Protein AF-A0A3D5VCJ9-F1 (afdb_monomer_lite)

Foldseek 3Di:
DQVVLVCCVVPPVAAEDEAEFFAAPVDPLRNPDHFAFAWDDDPPDTGQGFGDPQSNFQNDADQCPVVDSHGNPVVRHRPDGSHHYDYQHDSDDLLVVLLVVLVCLCPPPAPVQAQQEEEEEWADADPPDIRVVVSCCQACWDCPPPDTDRHDDPSHDYDYHTVVVHDDALLVVLCCQPPVAHAEYAYEDEAWQQDDRRDGLVCLACVSFVQQSPPHHAYEAEYLYFQQPLSNQDTPDPPHGDPDGGNQSSQSRYNGHHSYYHYGSGHSDDDPPDD

Radius of gyration: 19.0 Å; chains: 1; bounding box: 51×47×49 Å

Sequence (275 aa):
IRNCIIDYYENHDVTYVILGGDSAPNSSADDIIPHRGFYANVSSYTDYDIPSDMYYGYLDGTWNDDGDNRWGEPDEADLLAEVHVGRICVSDLEQLENNLNKEFMYQDTPVVEDISKALMVGEKLWTNTYGGQYKNEVYQGSSANGYTTEGVSDNFSVSTLYEMDSIWTKYQLFDQFNLTGINILNHLGHSSTDYVMKIYNPDVNTTNFTNDGVERGYVIGYSQGCYAGSFDNRDINAGSYIDDESIAEYLTNIPTAEVAFIANSRYGWGMQGST

Secondary structure (DSSP, 8-state):
-HHHHHHHHHHH---EEEEES---TT-TTT-SSPPEEEEEEETTEEEEEEEESHHHH--SS-S-SS-SS-TT-TTT---S-SSEEEEE--SSHHHHHHHHHHHHHHHHS--TTTTTEEEEEE-EEETTEEHHHHHHHHHH-B-TTSS-B--S-TTSEEEEEETTT----HHHHHHIIIII--SEEEEES--BTTEETTEEGGG-STTT----SSSS--EEEEEESSSTT-TT-B-SSTT-B-SS--HHHHHHHSSSSEEEEEE-SS-----TT--

Structure (mmCIF, N/CA/C/O backbone):
data_AF-A0A3D5VCJ9-F1
#
_entry.id   AF-A0A3D5VCJ9-F1
#
loop_
_atom_site.group_PDB
_atom_site.id
_atom_site.type_symbol
_atom_site.label_atom_id
_atom_site.label_alt_id
_atom_site.label_comp_id
_atom_site.label_asym_id
_atom_site.label_entity_id
_atom_site.label_seq_id
_atom_site.pdbx_PDB_ins_code
_atom_site.Cartn_x
_atom_site.Cartn_y
_atom_site.Cartn_z
_atom_site.occupancy
_atom_site.B_iso_or_equiv
_atom_site.auth_seq_id
_atom_site.auth_comp_id
_atom_site.auth_asym_id
_atom_site.auth_atom_id
_atom_site.pdbx_PDB_model_num
ATOM 1 N N . ILE A 1 1 ? -17.529 13.483 9.408 1.00 95.62 1 ILE A N 1
ATOM 2 C CA . ILE A 1 1 ? -17.161 12.631 8.253 1.00 95.62 1 ILE A CA 1
ATOM 3 C C . ILE A 1 1 ? -18.007 11.361 8.247 1.00 95.62 1 ILE A C 1
ATOM 5 O O . ILE A 1 1 ? -18.940 11.339 7.461 1.00 95.62 1 ILE A O 1
ATOM 9 N N . ARG A 1 2 ? -17.820 10.404 9.176 1.00 96.25 2 ARG A N 1
ATOM 10 C CA . ARG A 1 2 ? -18.613 9.151 9.241 1.00 96.25 2 ARG A CA 1
ATOM 11 C C . ARG A 1 2 ? -20.130 9.344 9.093 1.00 96.25 2 ARG A C 1
ATOM 13 O O . ARG A 1 2 ? -20.713 8.752 8.207 1.00 96.25 2 ARG A O 1
ATOM 20 N N . ASN A 1 3 ? -20.756 10.248 9.853 1.00 97.06 3 ASN A N 1
ATOM 21 C CA . ASN A 1 3 ? -22.209 10.489 9.734 1.00 97.06 3 ASN A CA 1
ATOM 22 C C . ASN A 1 3 ? -22.655 11.012 8.356 1.00 97.06 3 ASN A C 1
ATOM 24 O O . ASN A 1 3 ? -23.783 10.769 7.956 1.00 97.06 3 ASN A O 1
ATOM 28 N N . CYS A 1 4 ? -21.787 11.737 7.643 1.00 97.75 4 CYS A N 1
ATOM 29 C CA . CYS A 1 4 ? -22.060 12.143 6.264 1.00 97.75 4 CYS A CA 1
ATOM 30 C C . CYS A 1 4 ? -22.007 10.922 5.337 1.00 97.75 4 CYS A C 1
ATOM 32 O O . CYS A 1 4 ? -22.876 10.750 4.498 1.00 97.75 4 CYS A O 1
ATOM 34 N N . ILE A 1 5 ? -21.022 10.042 5.533 1.00 98.25 5 ILE A N 1
ATOM 35 C CA . ILE A 1 5 ? -20.911 8.793 4.772 1.00 98.25 5 ILE A CA 1
ATOM 36 C C . ILE A 1 5 ? -22.120 7.888 5.036 1.00 98.25 5 ILE A C 1
ATOM 38 O O . ILE A 1 5 ? -22.677 7.370 4.080 1.00 98.25 5 ILE A O 1
ATOM 42 N N . ILE A 1 6 ? -22.576 7.768 6.289 1.00 97.81 6 ILE A N 1
ATOM 43 C CA . ILE A 1 6 ? -23.805 7.038 6.646 1.00 97.81 6 ILE A CA 1
ATOM 44 C C . ILE A 1 6 ? -25.006 7.600 5.883 1.00 97.81 6 ILE A C 1
ATOM 46 O O . ILE A 1 6 ? -25.705 6.845 5.221 1.00 97.81 6 ILE A O 1
ATOM 50 N N . ASP A 1 7 ? -25.206 8.921 5.907 1.00 98.31 7 ASP A N 1
ATOM 51 C CA . ASP A 1 7 ? -26.299 9.564 5.167 1.00 98.31 7 ASP A CA 1
ATOM 52 C C . ASP A 1 7 ? -26.238 9.249 3.662 1.00 98.31 7 ASP A C 1
ATOM 54 O O . ASP A 1 7 ? -27.247 8.908 3.052 1.00 98.31 7 ASP A O 1
ATOM 58 N N . TYR A 1 8 ? -25.047 9.282 3.061 1.00 98.19 8 TYR A N 1
ATOM 59 C CA . TYR A 1 8 ? -24.859 8.960 1.645 1.00 98.19 8 TYR A CA 1
ATOM 60 C C . TYR A 1 8 ? -24.989 7.469 1.322 1.00 98.19 8 TYR A C 1
ATOM 62 O O . TYR A 1 8 ? -25.459 7.119 0.241 1.00 98.19 8 TYR A O 1
ATOM 70 N N . TYR A 1 9 ? -24.602 6.587 2.233 1.00 97.81 9 TYR A N 1
ATOM 71 C CA . TYR A 1 9 ? -24.828 5.157 2.090 1.00 97.81 9 TYR A CA 1
ATOM 72 C C . TYR A 1 9 ? -26.331 4.841 2.146 1.00 97.81 9 TYR A C 1
ATOM 74 O O . TYR A 1 9 ? -26.856 4.188 1.249 1.00 97.81 9 TYR A O 1
ATOM 82 N N . GLU A 1 10 ? -27.048 5.381 3.136 1.00 97.62 10 GLU A N 1
ATOM 83 C CA . GLU A 1 10 ? -28.477 5.116 3.348 1.00 97.62 10 GLU A CA 1
ATOM 84 C C . GLU A 1 10 ? -29.383 5.775 2.297 1.00 97.62 10 GLU A C 1
ATOM 86 O O . GLU A 1 10 ? -30.428 5.220 1.950 1.00 97.62 10 GLU A O 1
ATOM 91 N N . ASN A 1 11 ? -29.008 6.961 1.802 1.00 98.25 11 ASN A N 1
ATOM 92 C CA . ASN A 1 11 ? -29.886 7.790 0.969 1.00 98.25 11 ASN A CA 1
ATOM 93 C C . ASN A 1 11 ? -29.390 7.996 -0.471 1.00 98.25 11 ASN A C 1
ATOM 95 O O . ASN A 1 11 ? -30.150 8.509 -1.302 1.00 98.25 11 ASN A O 1
ATOM 99 N N . HIS A 1 12 ? -28.141 7.632 -0.782 1.00 97.38 12 HIS A N 1
ATOM 100 C CA . HIS A 1 12 ? -27.500 7.930 -2.069 1.00 97.38 12 HIS A CA 1
ATOM 101 C C . HIS A 1 12 ? -26.721 6.755 -2.691 1.00 97.38 12 HIS A C 1
ATOM 103 O O . HIS A 1 12 ? -26.019 6.977 -3.677 1.00 97.38 12 HIS A O 1
ATOM 109 N N . ASP A 1 13 ? -26.867 5.531 -2.166 1.00 96.25 13 ASP A N 1
ATOM 110 C CA . ASP A 1 13 ? -26.267 4.295 -2.702 1.00 96.25 13 ASP A CA 1
ATOM 111 C C . ASP A 1 13 ? -24.738 4.386 -2.915 1.00 96.25 13 ASP A C 1
ATOM 113 O O . ASP A 1 13 ? -24.181 3.796 -3.847 1.00 96.25 13 ASP A O 1
ATOM 117 N N . VAL A 1 14 ? -24.033 5.161 -2.082 1.00 97.12 14 VAL A N 1
ATOM 118 C CA . VAL A 1 14 ? -22.568 5.271 -2.164 1.00 97.12 14 VAL A CA 1
ATOM 119 C C . VAL A 1 14 ? -21.918 3.941 -1.790 1.00 97.12 14 VAL A C 1
ATOM 121 O O . VAL A 1 14 ? -22.237 3.371 -0.756 1.00 97.12 14 VAL A O 1
ATOM 124 N N . THR A 1 15 ? -20.959 3.484 -2.602 1.00 97.19 15 THR A N 1
ATOM 125 C CA . THR A 1 15 ? -20.177 2.255 -2.353 1.00 97.19 15 THR A CA 1
ATOM 126 C C . THR A 1 15 ? -18.670 2.493 -2.229 1.00 97.19 15 THR A C 1
ATOM 128 O O . THR A 1 15 ? -17.950 1.615 -1.761 1.00 97.19 15 THR A O 1
ATOM 131 N N . TYR A 1 16 ? -18.178 3.664 -2.647 1.00 97.81 16 TYR A N 1
ATOM 132 C CA . TYR A 1 16 ? -16.762 4.037 -2.603 1.00 97.81 16 TYR A CA 1
ATOM 133 C C . TYR A 1 16 ? -16.605 5.452 -2.051 1.00 97.81 16 TYR A C 1
ATOM 135 O O . TYR A 1 16 ? -17.329 6.364 -2.457 1.00 97.81 16 TYR A O 1
ATOM 143 N N . VAL A 1 17 ? -15.635 5.643 -1.162 1.00 98.19 17 VAL A N 1
ATOM 144 C CA . VAL A 1 17 ? -15.269 6.941 -0.590 1.00 98.19 17 VAL A CA 1
ATOM 145 C C . VAL A 1 17 ? -13.760 7.120 -0.709 1.00 98.19 17 VAL A C 1
ATOM 147 O O . VAL A 1 17 ? -12.991 6.265 -0.276 1.00 98.19 17 VAL A O 1
ATOM 150 N N . ILE A 1 18 ? -13.338 8.255 -1.263 1.00 97.25 18 ILE A N 1
ATOM 151 C CA . ILE A 1 18 ? -11.937 8.681 -1.256 1.00 97.25 18 ILE A CA 1
ATOM 152 C C . ILE A 1 18 ? -11.803 9.844 -0.276 1.00 97.25 18 ILE A C 1
ATOM 154 O O . ILE A 1 18 ? -12.469 10.872 -0.421 1.00 97.25 18 ILE A O 1
ATOM 158 N N . LEU A 1 19 ? -10.947 9.675 0.725 1.00 97.38 19 LEU A N 1
ATOM 159 C CA . LEU A 1 19 ? -10.547 10.725 1.654 1.00 97.38 19 LEU A CA 1
ATOM 160 C C . LEU A 1 19 ? -9.363 11.482 1.046 1.00 97.38 19 LEU A C 1
ATOM 162 O O . LEU A 1 19 ? -8.324 10.886 0.785 1.00 97.38 19 LEU A O 1
ATOM 166 N N . GLY A 1 20 ? -9.525 12.776 0.777 1.00 95.56 20 GLY A N 1
ATOM 167 C CA . GLY A 1 20 ? -8.454 13.621 0.243 1.00 95.56 20 GLY A CA 1
ATOM 168 C C . GLY A 1 20 ? -7.839 14.483 1.339 1.00 95.56 20 GLY A C 1
ATOM 169 O O . GLY A 1 20 ? -8.504 15.404 1.818 1.00 95.56 20 GLY A O 1
ATOM 170 N N . GLY A 1 21 ? -6.598 14.183 1.713 1.00 94.31 21 GLY A N 1
ATOM 171 C CA . GLY A 1 21 ? -5.840 14.884 2.746 1.00 94.31 21 GLY A CA 1
ATOM 172 C C . GLY A 1 21 ? -5.107 13.925 3.680 1.00 94.31 21 GLY A C 1
ATOM 173 O O . GLY A 1 21 ? -5.541 12.789 3.891 1.00 94.31 21 GLY A O 1
ATOM 174 N N . ASP A 1 22 ? -3.997 14.392 4.236 1.00 94.00 22 ASP A N 1
ATOM 175 C CA . ASP A 1 22 ? -3.211 13.670 5.237 1.00 94.00 22 ASP A CA 1
ATOM 176 C C . ASP A 1 22 ? -3.906 13.689 6.635 1.00 94.00 22 ASP A C 1
ATOM 178 O O . ASP A 1 22 ? -4.987 14.277 6.814 1.00 94.00 22 ASP A O 1
ATOM 182 N N . SER A 1 23 ? -3.372 12.932 7.598 1.00 92.38 23 SER A N 1
ATOM 183 C CA . SER A 1 23 ? -3.856 12.773 8.975 1.00 92.38 23 SER A CA 1
ATOM 184 C C . SER A 1 23 ? -2.770 12.985 10.041 1.00 92.38 23 SER A C 1
ATOM 186 O O . SER A 1 23 ? -2.978 12.642 11.208 1.00 92.38 23 SER A O 1
ATOM 188 N N . ALA A 1 24 ? -1.604 13.506 9.651 1.00 88.31 24 ALA A N 1
ATOM 189 C CA . ALA A 1 24 ? -0.435 13.657 10.508 1.00 88.31 24 ALA A CA 1
ATOM 190 C C . ALA A 1 24 ? -0.661 14.676 11.650 1.00 88.31 24 ALA A C 1
ATOM 192 O O . ALA A 1 24 ? -0.635 15.890 11.435 1.00 88.31 24 ALA A O 1
ATOM 193 N N . PRO A 1 25 ? -0.820 14.234 12.914 1.00 84.25 25 PRO A N 1
ATOM 194 C CA . PRO A 1 25 ? -1.217 15.113 14.016 1.00 84.25 25 PRO A CA 1
ATOM 195 C C . PRO A 1 25 ? -0.077 16.021 14.505 1.00 84.25 25 PRO A C 1
ATOM 197 O O . PRO A 1 25 ? -0.299 16.953 15.283 1.00 84.25 25 PRO A O 1
ATOM 200 N N . ASN A 1 26 ? 1.164 15.750 14.091 1.00 81.38 26 ASN A N 1
ATOM 201 C CA . ASN A 1 26 ? 2.336 16.572 14.391 1.00 81.38 26 ASN A CA 1
ATOM 202 C C . ASN A 1 26 ? 2.404 17.852 13.538 1.00 81.38 26 ASN A C 1
ATOM 204 O O . ASN A 1 26 ? 3.188 18.746 13.872 1.00 81.38 26 ASN A O 1
ATOM 208 N N . SER A 1 27 ? 1.555 17.988 12.514 1.00 80.56 27 SER A N 1
ATOM 209 C CA . SER A 1 27 ? 1.436 19.185 11.684 1.00 80.56 27 SER A CA 1
ATOM 210 C C . SER A 1 27 ? -0.030 19.559 11.478 1.00 80.56 27 SER A C 1
ATOM 212 O O . SER A 1 27 ? -0.784 18.882 10.795 1.00 80.56 27 SER A O 1
ATOM 214 N N . SER A 1 28 ? -0.457 20.705 12.016 1.00 76.00 28 SER A N 1
ATOM 215 C CA . SER A 1 28 ? -1.835 21.182 11.815 1.00 76.00 28 SER A CA 1
ATOM 216 C C . SER A 1 28 ? -2.157 21.552 10.363 1.00 76.00 28 SER A C 1
ATOM 218 O O . SER A 1 28 ? -3.313 21.828 10.056 1.00 76.00 28 SER A O 1
ATOM 220 N N . ALA A 1 29 ? -1.133 21.699 9.516 1.00 80.12 29 ALA A N 1
ATOM 221 C CA . ALA A 1 29 ? -1.318 21.912 8.085 1.00 80.12 29 ALA A CA 1
ATOM 222 C C . ALA A 1 29 ? -1.650 20.598 7.363 1.00 80.12 29 ALA A C 1
ATOM 224 O O . ALA A 1 29 ? -2.401 20.638 6.391 1.00 80.12 29 ALA A O 1
ATOM 225 N N . ASP A 1 30 ? -1.159 19.477 7.897 1.00 82.44 30 ASP A N 1
ATOM 226 C CA . ASP A 1 30 ? -1.226 18.159 7.267 1.00 82.44 30 ASP A CA 1
ATOM 227 C C . ASP A 1 30 ? -2.323 17.279 7.911 1.00 82.44 30 ASP A C 1
ATOM 229 O O . ASP A 1 30 ? -2.857 16.383 7.271 1.00 82.44 30 ASP A O 1
ATOM 233 N N . ASP A 1 31 ? -2.796 17.590 9.128 1.00 86.31 31 ASP A N 1
ATOM 234 C CA . ASP A 1 31 ? -3.998 16.983 9.736 1.00 86.31 31 ASP A CA 1
ATOM 235 C C . ASP A 1 31 ? -5.306 17.524 9.110 1.00 86.31 31 ASP A C 1
ATOM 237 O O . ASP A 1 31 ? -6.054 18.306 9.711 1.00 86.31 31 ASP A O 1
ATOM 241 N N . ILE A 1 32 ? -5.566 17.149 7.854 1.00 91.88 32 ILE A N 1
ATOM 242 C CA . ILE A 1 32 ? -6.720 17.613 7.067 1.00 91.88 32 ILE A CA 1
ATOM 243 C C . ILE A 1 32 ? -7.936 16.718 7.314 1.00 91.88 32 ILE A C 1
ATOM 245 O O . ILE A 1 32 ? -9.031 17.206 7.621 1.00 91.88 32 ILE A O 1
ATOM 249 N N . ILE A 1 33 ? -7.762 15.404 7.148 1.00 94.25 33 ILE A N 1
ATOM 250 C CA . ILE A 1 33 ? -8.804 14.406 7.385 1.00 94.25 33 ILE A CA 1
ATOM 251 C C . ILE A 1 33 ? -8.311 13.492 8.510 1.00 94.25 33 ILE A C 1
ATOM 253 O O . 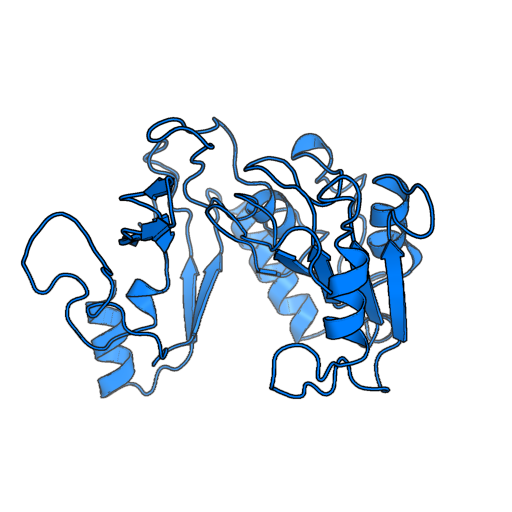ILE A 1 33 ? -7.483 12.616 8.257 1.00 94.25 33 ILE A O 1
ATOM 257 N N . PRO A 1 34 ? -8.835 13.628 9.738 1.00 93.75 34 PRO A N 1
ATOM 258 C CA . PRO A 1 34 ? -8.341 12.845 10.860 1.00 93.75 34 PRO A CA 1
ATOM 259 C C . PRO A 1 34 ? -8.597 11.355 10.633 1.00 93.75 34 PRO A C 1
ATOM 261 O O . PRO A 1 34 ? -9.537 10.971 9.935 1.00 93.75 34 PRO A O 1
ATOM 264 N N . HIS A 1 35 ? -7.786 10.512 11.254 1.00 94.69 35 HIS A N 1
ATOM 265 C CA . HIS A 1 35 ? -8.056 9.084 11.369 1.00 94.69 35 HIS A CA 1
ATOM 266 C C . HIS A 1 35 ? -8.853 8.780 12.644 1.00 94.69 35 HIS A C 1
ATOM 268 O O . HIS A 1 35 ? -9.022 9.627 13.528 1.00 94.69 35 HIS A O 1
ATOM 274 N N . ARG A 1 36 ? -9.325 7.537 12.778 1.00 95.06 36 ARG A N 1
ATOM 275 C CA . ARG A 1 36 ? -9.748 7.000 14.074 1.00 95.06 36 ARG A CA 1
ATOM 276 C C . ARG A 1 36 ? -8.643 6.126 14.654 1.00 95.06 36 ARG A C 1
ATOM 278 O O . ARG A 1 36 ? -8.248 5.157 14.017 1.00 95.06 36 ARG A O 1
ATOM 285 N N . GLY A 1 37 ? -8.189 6.446 15.861 1.00 95.12 37 GLY A N 1
ATOM 286 C CA . GLY A 1 37 ? -7.307 5.579 16.635 1.00 95.12 37 GLY A CA 1
ATOM 287 C C . GLY A 1 37 ? -8.063 4.372 17.178 1.00 95.12 37 GLY A C 1
ATOM 288 O O . GLY A 1 37 ? -9.050 4.551 17.889 1.00 95.12 37 GLY A O 1
ATOM 289 N N . PHE A 1 38 ? -7.620 3.164 16.838 1.00 95.31 38 PHE A N 1
ATOM 290 C CA . PHE A 1 38 ? -8.163 1.912 17.361 1.00 95.31 38 PHE A CA 1
ATOM 291 C C . PHE A 1 38 ? -7.274 1.284 18.427 1.00 95.31 38 PHE A C 1
ATOM 293 O O . PHE A 1 38 ? -6.044 1.345 18.372 1.00 95.31 38 PHE A O 1
ATOM 300 N N . TYR A 1 39 ? -7.924 0.630 19.382 1.00 95.62 39 TYR A N 1
ATOM 301 C CA . TYR A 1 39 ? -7.284 -0.190 20.388 1.00 95.62 39 TYR A CA 1
ATOM 302 C C . TYR A 1 39 ? -6.947 -1.572 19.824 1.00 95.62 39 TYR A C 1
ATOM 304 O O . TYR A 1 39 ? -7.762 -2.219 19.172 1.00 95.62 39 TYR A O 1
ATOM 312 N N . ALA A 1 40 ? -5.751 -2.067 20.130 1.00 93.75 40 ALA A N 1
ATOM 313 C CA . ALA A 1 40 ? -5.400 -3.458 19.894 1.00 93.75 40 ALA A CA 1
ATOM 314 C C . ALA A 1 40 ? -4.499 -3.988 21.006 1.00 93.75 40 ALA A C 1
ATOM 316 O O . ALA A 1 40 ? -3.542 -3.339 21.434 1.00 93.75 40 ALA A O 1
ATOM 317 N N . ASN A 1 41 ? -4.756 -5.223 21.425 1.00 93.44 41 ASN A N 1
ATOM 318 C CA . ASN A 1 41 ? -3.898 -5.964 22.338 1.00 93.44 41 ASN A CA 1
ATOM 319 C C . ASN A 1 41 ? -3.548 -7.321 21.724 1.00 93.44 41 ASN A C 1
ATOM 321 O O . ASN A 1 41 ? -4.421 -8.150 21.481 1.00 93.44 41 ASN A O 1
ATOM 325 N N . VAL A 1 42 ? -2.258 -7.542 21.465 1.00 90.19 42 VAL A N 1
ATOM 326 C CA . VAL A 1 42 ? -1.737 -8.800 20.918 1.00 90.19 42 VAL A CA 1
ATOM 327 C C . VAL A 1 42 ? -0.544 -9.240 21.757 1.00 90.19 42 VAL A C 1
ATOM 329 O O . VAL A 1 42 ? 0.543 -8.664 21.689 1.00 90.19 42 VAL A O 1
ATOM 332 N N . SER A 1 43 ? -0.729 -10.298 22.549 1.00 89.81 43 SER A N 1
ATOM 333 C CA . SER A 1 43 ? 0.289 -10.812 23.474 1.00 89.81 43 SER A CA 1
ATOM 334 C C . SER A 1 43 ? 0.817 -9.714 24.416 1.00 89.81 43 SER A C 1
ATOM 336 O O . SER A 1 43 ? 0.093 -9.253 25.291 1.00 89.81 43 SER A O 1
ATOM 338 N N . SER A 1 44 ? 2.075 -9.289 24.266 1.00 90.44 44 SER A N 1
ATOM 339 C CA . SER A 1 44 ? 2.697 -8.244 25.089 1.00 90.44 44 SER A CA 1
ATOM 340 C C . SER A 1 44 ? 2.626 -6.855 24.455 1.00 90.44 44 SER A C 1
ATOM 342 O O . SER A 1 44 ? 3.096 -5.894 25.059 1.00 90.44 44 SER A O 1
ATOM 344 N N . TYR A 1 45 ? 2.099 -6.748 23.236 1.00 90.94 45 TYR A N 1
ATOM 345 C CA . TYR A 1 45 ? 1.924 -5.487 22.534 1.00 90.94 45 TYR A CA 1
ATOM 346 C C . TYR A 1 45 ? 0.529 -4.932 22.811 1.00 90.94 45 TYR A C 1
ATOM 348 O O . TYR A 1 45 ? -0.465 -5.653 22.737 1.00 90.94 45 TYR A O 1
ATOM 356 N N . THR A 1 46 ? 0.459 -3.653 23.164 1.00 94.12 46 THR A N 1
ATOM 357 C CA . THR A 1 46 ? -0.798 -2.916 23.303 1.00 94.12 46 THR A CA 1
ATOM 358 C C . THR A 1 46 ? -0.643 -1.577 22.617 1.00 94.12 46 THR A C 1
ATOM 360 O O . THR A 1 46 ? 0.337 -0.874 22.861 1.00 94.12 46 THR A O 1
ATOM 363 N N . ASP A 1 47 ? -1.631 -1.230 21.812 1.00 94.19 47 ASP A N 1
ATOM 364 C CA . ASP A 1 47 ? -1.767 0.064 21.172 1.00 94.19 47 ASP A CA 1
ATOM 365 C C . ASP A 1 47 ? -3.161 0.607 21.468 1.00 94.19 47 ASP A C 1
ATOM 367 O O . ASP A 1 47 ? -4.119 -0.159 21.546 1.00 94.19 47 ASP A O 1
ATOM 371 N N . TYR A 1 48 ? -3.263 1.913 21.671 1.00 94.12 48 TYR A N 1
ATOM 372 C CA . TYR A 1 48 ? -4.535 2.590 21.940 1.00 94.12 48 TYR A CA 1
ATOM 373 C C . TYR A 1 48 ? -4.962 3.478 20.771 1.00 94.12 48 TYR A C 1
ATOM 375 O O . TYR A 1 48 ? -5.998 4.128 20.848 1.00 94.12 48 TYR A O 1
ATOM 383 N N . ASP A 1 49 ? -4.135 3.551 19.730 1.00 93.69 49 ASP A N 1
ATOM 384 C CA . ASP A 1 49 ? -4.238 4.569 18.701 1.00 93.69 49 ASP A CA 1
ATOM 385 C C . ASP A 1 49 ? -3.637 4.049 17.384 1.00 93.69 49 ASP A C 1
ATOM 387 O O . ASP A 1 49 ? -2.671 4.582 16.839 1.00 93.69 49 ASP A O 1
ATOM 391 N N . ILE A 1 50 ? -4.141 2.914 16.899 1.00 95.31 50 ILE A N 1
ATOM 392 C CA . ILE A 1 50 ? -3.846 2.441 15.543 1.00 95.31 50 ILE A CA 1
ATOM 393 C C . ILE A 1 50 ? -4.674 3.290 14.571 1.00 95.31 50 ILE A C 1
ATOM 395 O O . ILE A 1 50 ? -5.898 3.170 14.597 1.00 95.31 50 ILE A O 1
ATOM 399 N N . PRO A 1 51 ? -4.062 4.130 13.721 1.00 95.88 51 PRO A N 1
ATOM 400 C CA . PRO A 1 51 ? -4.787 5.021 12.839 1.00 95.88 51 PRO A CA 1
ATOM 401 C C . PRO A 1 51 ? -5.482 4.172 11.782 1.00 95.88 51 PRO A C 1
ATOM 403 O O . PRO A 1 51 ? -4.871 3.306 11.141 1.00 95.88 51 PRO A O 1
ATOM 406 N N . SER A 1 52 ? -6.787 4.386 11.664 1.00 94.88 52 SER A N 1
ATOM 407 C CA . SER A 1 52 ? -7.655 3.571 10.838 1.00 94.88 52 SER A CA 1
ATOM 408 C C . SER A 1 52 ? -8.736 4.402 10.169 1.00 94.88 52 SER A C 1
ATOM 410 O O . SER A 1 52 ? -9.540 5.074 10.824 1.00 94.88 52 SER A O 1
ATOM 412 N N . ASP A 1 53 ? -8.792 4.278 8.848 1.00 96.69 53 ASP A N 1
ATOM 413 C CA . ASP A 1 53 ? -9.908 4.761 8.039 1.00 96.69 53 ASP A CA 1
ATOM 414 C C . ASP A 1 53 ? -11.047 3.738 7.943 1.00 96.69 53 ASP A C 1
ATOM 416 O O . ASP A 1 53 ? -12.119 4.068 7.437 1.00 96.69 53 ASP A O 1
ATOM 420 N N . MET A 1 54 ? -10.882 2.521 8.490 1.00 95.06 54 MET A N 1
ATOM 421 C CA . MET A 1 54 ? -11.973 1.535 8.556 1.00 95.06 54 MET A CA 1
ATOM 422 C C . MET A 1 54 ? -13.191 2.109 9.283 1.00 95.06 54 MET A C 1
ATOM 424 O O . MET A 1 54 ? -14.322 1.864 8.883 1.00 95.06 54 MET A O 1
ATOM 428 N N . TYR A 1 55 ? -12.979 2.973 10.278 1.00 95.69 55 TYR A N 1
ATOM 429 C CA . TYR A 1 55 ? -14.061 3.680 10.964 1.00 95.69 55 TYR A CA 1
ATOM 430 C C . TYR A 1 55 ? -15.003 4.444 10.013 1.00 95.69 55 TYR A C 1
ATOM 432 O O . TYR A 1 55 ? -16.173 4.658 10.332 1.00 95.69 55 TYR A O 1
ATOM 440 N N . TYR A 1 56 ? -14.512 4.871 8.848 1.00 97.25 56 TYR A N 1
ATOM 441 C CA . TYR A 1 56 ? -15.303 5.568 7.838 1.00 97.25 56 TYR A CA 1
ATOM 442 C C . TYR A 1 56 ? -16.001 4.640 6.837 1.00 97.25 56 TYR A C 1
ATOM 444 O O . TYR A 1 56 ? -16.911 5.112 6.162 1.00 97.25 56 TYR A O 1
ATOM 452 N N . GLY A 1 57 ? -15.602 3.368 6.740 1.00 96.69 57 GLY A N 1
ATOM 453 C CA . GLY A 1 57 ? -16.153 2.398 5.781 1.00 96.69 57 GLY A CA 1
ATOM 454 C C . GLY A 1 57 ? -17.084 1.344 6.379 1.00 96.69 57 GLY A C 1
ATOM 455 O O . GLY A 1 57 ? -17.894 0.768 5.662 1.00 96.69 57 GLY A O 1
ATOM 456 N N . TYR A 1 58 ? -16.953 1.115 7.681 1.00 96.44 58 TYR A N 1
ATOM 457 C CA . TYR A 1 58 ? -17.617 0.066 8.446 1.00 96.44 58 TYR A CA 1
ATOM 458 C C . TYR A 1 58 ? -18.607 0.774 9.374 1.00 96.44 58 TYR A C 1
ATOM 460 O O . TYR A 1 58 ? -18.239 1.404 10.379 1.00 96.44 58 TYR A O 1
ATOM 468 N N . LEU A 1 59 ? -19.840 0.880 8.899 1.00 96.12 59 LEU A N 1
ATOM 469 C CA . LEU A 1 59 ? -20.842 1.855 9.319 1.00 96.12 59 LEU A CA 1
ATOM 470 C C . LEU A 1 59 ? -21.733 1.331 10.445 1.00 96.12 59 LEU A C 1
ATOM 472 O O . LEU A 1 59 ? -22.369 2.143 11.127 1.00 96.12 59 LEU A O 1
ATOM 476 N N . ASP A 1 60 ? -21.705 0.027 10.708 1.00 93.19 60 ASP A N 1
ATOM 477 C CA . ASP A 1 60 ? -22.426 -0.571 11.822 1.00 93.19 60 ASP A CA 1
ATOM 478 C C . ASP A 1 60 ? -21.805 -0.195 13.179 1.00 93.19 60 ASP A C 1
ATOM 480 O O . ASP A 1 60 ? -20.636 0.190 13.306 1.00 93.19 60 ASP A O 1
ATOM 484 N N . GLY A 1 61 ? -22.637 -0.254 14.221 1.00 92.00 61 GLY A N 1
ATOM 485 C CA . GLY A 1 61 ? -22.221 -0.042 15.607 1.00 92.00 61 GLY A CA 1
ATOM 486 C C . GLY A 1 61 ? -21.693 1.361 15.938 1.00 92.00 61 GLY A C 1
ATOM 487 O O . GLY A 1 61 ? -21.672 2.300 15.128 1.00 92.00 61 GLY A O 1
ATOM 488 N N . THR A 1 62 ? -21.281 1.518 17.198 1.00 92.19 62 THR A N 1
ATOM 489 C CA . THR A 1 62 ? -20.722 2.780 17.704 1.00 92.19 62 THR A CA 1
ATOM 490 C C . THR A 1 62 ? -19.195 2.813 17.670 1.00 92.19 62 THR A C 1
ATOM 492 O O . THR A 1 62 ? -18.631 3.911 17.644 1.00 92.19 62 THR A O 1
ATOM 495 N N . TRP A 1 63 ? -18.554 1.635 17.616 1.00 94.25 63 TRP A N 1
ATOM 496 C CA . TRP A 1 63 ? -17.111 1.418 17.791 1.00 94.25 63 TRP A CA 1
ATOM 497 C C . TRP A 1 63 ? -16.559 1.817 19.173 1.00 94.25 63 TRP A C 1
ATOM 499 O O . TRP A 1 63 ? -15.343 1.943 19.307 1.00 94.25 63 TRP A O 1
ATOM 509 N N . ASN A 1 64 ? -17.430 2.096 20.147 1.00 94.69 64 ASN A N 1
ATOM 510 C CA . ASN A 1 64 ? -17.088 2.458 21.525 1.00 94.69 64 ASN A CA 1
ATOM 511 C C . ASN A 1 64 ? -18.348 2.314 22.400 1.00 94.69 64 ASN A C 1
ATOM 513 O O . ASN A 1 64 ? -18.995 3.305 22.767 1.00 94.69 64 ASN A O 1
ATOM 517 N N . ASP A 1 65 ? -18.766 1.073 22.634 1.00 93.38 65 ASP A N 1
ATOM 518 C CA . ASP A 1 65 ? -20.040 0.761 23.280 1.00 93.38 65 ASP A CA 1
ATOM 519 C C . ASP A 1 65 ? -20.001 1.031 24.795 1.00 93.38 65 ASP A C 1
ATOM 521 O O . ASP A 1 65 ? -21.043 1.325 25.395 1.00 93.38 65 ASP A O 1
ATOM 525 N N . ASP A 1 66 ? -18.825 0.976 25.429 1.00 87.81 66 ASP A N 1
ATOM 526 C CA . ASP A 1 66 ? -18.652 1.268 26.858 1.00 87.81 66 ASP A CA 1
ATOM 527 C C . ASP A 1 66 ? -18.435 2.765 27.163 1.00 87.81 66 ASP A C 1
ATOM 529 O O . ASP A 1 66 ? -18.513 3.202 28.322 1.00 87.81 66 ASP A O 1
ATOM 533 N N . GLY A 1 67 ? -18.258 3.568 26.112 1.00 92.75 67 GLY A N 1
ATOM 534 C CA . GLY A 1 67 ? -17.997 4.994 26.223 1.00 92.75 67 GLY A CA 1
ATOM 535 C C . GLY A 1 67 ? -16.656 5.290 26.888 1.00 92.75 67 GLY A C 1
ATOM 536 O O . GLY A 1 67 ? -16.522 6.338 27.536 1.00 92.75 67 GLY A O 1
ATOM 537 N N . ASP A 1 68 ? -15.690 4.383 26.770 1.00 91.31 68 ASP A N 1
ATOM 538 C CA . ASP A 1 68 ? -14.338 4.531 27.274 1.00 91.31 68 ASP A CA 1
ATOM 539 C C . ASP A 1 68 ? -13.376 5.099 26.199 1.00 91.31 68 ASP A C 1
ATOM 541 O O . ASP A 1 68 ? -13.786 5.764 25.238 1.00 91.31 68 ASP A O 1
ATOM 545 N N . ASN A 1 69 ? -12.061 4.992 26.432 1.00 89.75 69 ASN A N 1
ATOM 546 C CA . ASN A 1 69 ? -11.018 5.539 25.553 1.00 89.75 69 ASN A CA 1
ATOM 547 C C . ASN A 1 69 ? -10.432 4.498 24.582 1.00 89.75 69 ASN A C 1
ATOM 549 O O . ASN A 1 69 ? -9.359 4.729 24.018 1.00 89.75 69 ASN A O 1
ATOM 553 N N . ARG A 1 70 ? -11.079 3.351 24.412 1.00 94.25 70 ARG A N 1
ATOM 554 C CA . ARG A 1 70 ? -10.633 2.240 23.583 1.00 94.25 70 ARG A CA 1
ATOM 555 C C . ARG A 1 70 ? -11.660 2.047 22.491 1.00 94.25 70 ARG A C 1
ATOM 557 O O . ARG A 1 70 ? -12.756 1.572 22.705 1.00 94.25 70 ARG A O 1
ATOM 564 N N . TRP A 1 71 ? -11.297 2.483 21.298 1.00 94.94 71 TRP A N 1
ATOM 565 C CA . TRP A 1 71 ? -12.190 2.385 20.156 1.00 94.94 71 TRP A CA 1
ATOM 566 C C . TRP A 1 71 ? -11.893 1.115 19.375 1.00 94.94 71 TRP A C 1
ATOM 568 O O . TRP A 1 71 ? -10.725 0.802 19.138 1.00 94.94 71 TRP A O 1
ATOM 578 N N . GLY A 1 72 ? -12.938 0.428 18.925 1.00 93.56 72 GLY A N 1
ATOM 579 C CA . GLY A 1 72 ? -12.803 -0.797 18.142 1.00 93.56 72 GLY A CA 1
ATOM 580 C C . GLY A 1 72 ? -12.218 -1.947 18.948 1.00 93.56 72 GLY A C 1
ATOM 581 O O . GLY A 1 72 ? -11.408 -2.712 18.420 1.00 93.56 72 GLY A O 1
ATOM 582 N N . GLU A 1 73 ? -12.593 -2.059 20.224 1.00 92.75 73 GLU A N 1
ATOM 583 C CA . GLU A 1 73 ? -12.229 -3.224 21.019 1.00 92.75 73 GLU A CA 1
ATOM 584 C C . GLU A 1 73 ? -12.755 -4.524 20.377 1.00 92.75 73 GLU A C 1
ATOM 586 O O . GLU A 1 73 ? -13.700 -4.513 19.575 1.00 92.75 73 GLU A O 1
ATOM 591 N N . PRO A 1 74 ? -12.158 -5.685 20.714 1.00 85.31 74 PRO A N 1
ATOM 592 C CA . PRO A 1 74 ? -12.781 -6.967 20.415 1.00 85.31 74 PRO A CA 1
ATOM 593 C C . PRO A 1 74 ? -14.245 -6.967 20.877 1.00 85.31 74 PRO A C 1
ATOM 595 O O . PRO A 1 74 ? -14.532 -6.523 21.982 1.00 85.31 74 PRO A O 1
ATOM 598 N N . ASP A 1 75 ? -15.139 -7.474 20.030 1.00 85.19 75 ASP A N 1
ATOM 599 C CA . ASP A 1 75 ? -16.606 -7.448 20.175 1.00 85.19 75 ASP A CA 1
ATOM 600 C C . ASP A 1 75 ? -17.301 -6.108 19.840 1.00 85.19 75 ASP A C 1
ATOM 602 O O . ASP A 1 75 ? -18.509 -6.120 19.605 1.00 85.19 75 ASP A O 1
ATOM 606 N N . GLU A 1 76 ? -16.571 -4.994 19.719 1.00 89.44 76 GLU A N 1
ATOM 607 C CA . GLU A 1 76 ? -17.108 -3.700 19.250 1.00 89.44 76 GLU A CA 1
ATOM 608 C C . GLU A 1 76 ? -16.792 -3.407 17.779 1.00 89.44 76 GLU A C 1
ATOM 610 O O . GLU A 1 76 ? -17.466 -2.600 17.135 1.00 89.44 76 GLU A O 1
ATOM 615 N N . ALA A 1 77 ? -15.722 -4.017 17.265 1.00 82.62 77 ALA A N 1
ATOM 616 C CA . ALA A 1 77 ? -15.277 -3.822 15.897 1.00 82.62 77 ALA A CA 1
ATOM 617 C C . ALA A 1 77 ? -16.270 -4.424 14.894 1.00 82.62 77 ALA A C 1
ATOM 619 O O . ALA A 1 77 ? -16.608 -5.609 14.958 1.00 82.62 77 ALA A O 1
ATOM 620 N N . ASP A 1 78 ? -16.661 -3.617 13.913 1.00 86.31 78 ASP A N 1
ATOM 621 C CA . ASP A 1 78 ? -17.301 -4.101 12.700 1.00 86.31 78 ASP A CA 1
ATOM 622 C C . ASP A 1 78 ? -16.217 -4.569 11.713 1.00 86.31 78 ASP A C 1
ATOM 624 O O . ASP A 1 78 ? -15.201 -3.906 11.495 1.00 86.31 78 ASP A O 1
ATOM 628 N N . LEU A 1 79 ? -16.401 -5.769 11.164 1.00 86.62 79 LEU A N 1
ATOM 629 C CA . LEU A 1 79 ? -15.438 -6.447 10.294 1.00 86.62 79 LEU A CA 1
ATOM 630 C C . LEU A 1 79 ? -15.942 -6.586 8.854 1.00 86.62 79 LEU A C 1
ATOM 632 O O . LEU A 1 79 ? -15.261 -7.214 8.037 1.00 86.62 79 LEU A O 1
ATOM 636 N N . LEU A 1 80 ? -17.098 -6.005 8.528 1.00 92.56 80 LEU A N 1
ATOM 637 C CA . LEU A 1 80 ? -17.631 -5.948 7.176 1.00 92.56 80 LEU A CA 1
ATOM 638 C C . LEU A 1 80 ? -17.803 -4.487 6.755 1.00 92.56 80 LEU A C 1
ATOM 640 O O . LEU A 1 80 ? -18.419 -3.705 7.451 1.00 92.56 80 LEU A O 1
ATOM 644 N N . ALA A 1 81 ? -17.235 -4.108 5.613 1.00 95.06 81 ALA A N 1
ATOM 645 C CA . ALA A 1 81 ? -17.384 -2.745 5.117 1.00 95.06 81 ALA A CA 1
ATOM 646 C C . ALA A 1 81 ? -18.704 -2.583 4.346 1.00 95.06 81 ALA A C 1
ATOM 648 O O . ALA A 1 81 ? -18.944 -3.328 3.391 1.00 95.06 81 ALA A O 1
ATOM 649 N N . GLU A 1 82 ? -19.487 -1.554 4.671 1.00 97.38 82 GLU A N 1
ATOM 650 C CA . GLU A 1 82 ? -20.616 -1.087 3.853 1.00 97.38 82 GLU A CA 1
ATOM 651 C C . GLU A 1 82 ? -20.137 -0.258 2.659 1.00 97.38 82 GLU A C 1
ATOM 653 O O . GLU A 1 82 ? -20.715 -0.336 1.572 1.00 97.38 82 GLU A O 1
ATOM 658 N N . VAL A 1 83 ? -19.064 0.522 2.842 1.00 97.81 83 VAL A N 1
ATOM 659 C CA . VAL A 1 83 ? -18.423 1.289 1.766 1.00 97.81 83 VAL A CA 1
ATOM 660 C C . VAL A 1 83 ? -16.912 1.086 1.756 1.00 97.81 83 VAL A C 1
ATOM 662 O O . VAL A 1 83 ? -16.252 1.002 2.792 1.00 97.81 83 VAL A O 1
ATOM 665 N N . HIS A 1 84 ? -16.332 1.037 0.560 1.00 97.38 84 HIS A N 1
ATOM 666 C CA . HIS A 1 84 ? -14.891 0.899 0.384 1.00 97.38 84 HIS A CA 1
ATOM 667 C C . HIS A 1 84 ? -14.207 2.259 0.522 1.00 97.38 84 HIS A C 1
ATOM 669 O O . HIS A 1 84 ? -14.511 3.187 -0.229 1.00 97.38 84 HIS A O 1
ATOM 675 N N . VAL A 1 85 ? -13.273 2.367 1.466 1.00 97.88 85 VAL A N 1
ATOM 676 C CA . VAL A 1 85 ? -12.542 3.608 1.744 1.00 97.88 85 VAL A CA 1
ATOM 677 C C . VAL A 1 85 ? -11.104 3.497 1.254 1.00 97.88 85 VAL A C 1
ATOM 679 O O . VAL A 1 85 ? -10.415 2.525 1.560 1.00 97.88 85 VAL A O 1
ATOM 682 N N . GLY A 1 86 ? -10.659 4.514 0.522 1.00 97.38 86 GLY A N 1
ATOM 683 C CA . GLY A 1 86 ? -9.250 4.789 0.247 1.00 97.38 86 GLY A CA 1
ATOM 684 C C . GLY A 1 86 ? -8.896 6.215 0.661 1.00 97.38 86 GLY A C 1
ATOM 685 O O . GLY A 1 86 ? -9.783 7.060 0.818 1.00 97.38 86 GLY A O 1
ATOM 686 N N . ARG A 1 87 ? -7.604 6.496 0.820 1.00 97.94 87 ARG A N 1
ATOM 687 C CA . ARG A 1 87 ? -7.095 7.829 1.146 1.00 97.94 87 ARG A CA 1
ATOM 688 C C . ARG A 1 87 ? -6.024 8.244 0.147 1.00 97.94 87 ARG A C 1
ATOM 690 O O . ARG A 1 87 ? -5.129 7.467 -0.158 1.00 97.94 87 ARG A O 1
ATOM 697 N N . ILE A 1 88 ? -6.129 9.480 -0.324 1.00 97.38 88 ILE A N 1
ATOM 698 C CA . ILE A 1 88 ? -5.063 10.205 -1.009 1.00 97.38 88 ILE A CA 1
ATOM 699 C C . ILE A 1 88 ? -4.429 11.106 0.057 1.00 97.38 88 ILE A C 1
ATOM 701 O O . ILE A 1 88 ? -4.977 12.165 0.378 1.00 97.38 88 ILE A O 1
ATOM 705 N N . CYS A 1 89 ? -3.343 10.629 0.667 1.00 95.88 89 CYS A N 1
ATOM 706 C CA . CYS A 1 89 ? -2.605 11.337 1.715 1.00 95.88 89 CYS A CA 1
ATOM 707 C C . CYS A 1 89 ? -1.741 12.423 1.072 1.00 95.88 89 CYS A C 1
ATOM 709 O O . CYS A 1 89 ? -0.698 12.127 0.495 1.00 95.88 89 CYS A O 1
ATOM 711 N N . VAL A 1 90 ? -2.216 13.665 1.090 1.00 94.44 90 VAL A N 1
ATOM 712 C CA . VAL A 1 90 ? -1.539 14.792 0.443 1.00 94.44 90 VAL A CA 1
ATOM 713 C C . VAL A 1 90 ? -1.602 16.023 1.331 1.00 94.44 90 VAL A C 1
ATOM 715 O O . VAL A 1 90 ? -2.640 16.309 1.938 1.00 94.44 90 VAL A O 1
ATOM 718 N N . SER A 1 91 ? -0.503 16.763 1.331 1.00 90.31 91 SER A N 1
ATOM 719 C CA . SER A 1 91 ? -0.262 17.969 2.125 1.00 90.31 91 SER A CA 1
ATOM 720 C C . SER A 1 91 ? -0.139 19.218 1.242 1.00 90.31 91 SER A C 1
ATOM 722 O O . SER A 1 91 ? -0.277 20.350 1.715 1.00 90.31 91 SER A O 1
ATOM 724 N N . ASP A 1 92 ? 0.034 19.045 -0.075 1.00 91.88 92 ASP A N 1
ATOM 725 C CA . ASP A 1 92 ? 0.046 20.141 -1.042 1.00 91.88 92 ASP A CA 1
ATOM 726 C C . ASP A 1 92 ? -0.629 19.815 -2.391 1.00 91.88 92 ASP A C 1
ATOM 728 O O . ASP A 1 92 ? -1.112 18.712 -2.660 1.00 91.88 92 ASP A O 1
ATOM 732 N N . LEU A 1 93 ? -0.719 20.843 -3.243 1.00 94.62 93 LEU A N 1
ATOM 733 C CA . LEU A 1 93 ? -1.380 20.755 -4.543 1.00 94.62 93 LEU A CA 1
ATOM 734 C C . LEU A 1 93 ? -0.592 19.917 -5.562 1.00 94.62 93 LEU A C 1
ATOM 736 O O . LEU A 1 93 ? -1.217 19.263 -6.390 1.00 94.62 93 LEU A O 1
ATOM 740 N N . GLU A 1 94 ? 0.740 19.924 -5.515 1.00 97.00 94 GLU A N 1
ATOM 741 C CA . GLU A 1 94 ? 1.574 19.154 -6.445 1.00 97.00 94 GLU A CA 1
ATOM 742 C C . GLU A 1 94 ? 1.383 17.654 -6.205 1.00 97.00 94 GLU A C 1
ATOM 744 O O . GLU A 1 94 ? 1.154 16.897 -7.149 1.00 97.00 94 GLU A O 1
ATOM 749 N N . GLN A 1 95 ? 1.372 17.225 -4.942 1.00 96.69 95 GLN A N 1
ATOM 750 C CA . GLN A 1 95 ? 1.095 15.834 -4.581 1.00 96.69 95 GLN A CA 1
ATOM 751 C C . GLN A 1 95 ? -0.317 15.400 -5.006 1.00 96.69 95 GLN A C 1
ATOM 753 O O . GLN A 1 95 ? -0.498 14.297 -5.531 1.00 96.69 95 GLN A O 1
ATOM 758 N N . LEU A 1 96 ? -1.325 16.265 -4.829 1.00 96.50 96 LEU A N 1
ATOM 759 C CA . LEU A 1 96 ? -2.692 15.992 -5.281 1.00 96.50 96 LEU A CA 1
ATOM 760 C C . LEU A 1 96 ? -2.768 15.854 -6.808 1.00 96.50 96 LEU A C 1
ATOM 762 O O . LEU A 1 96 ? -3.386 14.916 -7.312 1.00 96.50 96 LEU A O 1
ATOM 766 N N . GLU A 1 97 ? -2.144 16.774 -7.545 1.00 98.12 97 GLU A N 1
ATOM 767 C CA . GLU A 1 97 ? -2.091 16.738 -9.009 1.00 98.12 97 GLU A CA 1
ATOM 768 C C . GLU A 1 97 ? -1.391 15.468 -9.512 1.00 98.12 97 GLU A C 1
ATOM 770 O O . GLU A 1 97 ? -1.900 14.821 -10.430 1.00 98.12 97 GLU A O 1
ATOM 775 N N . ASN A 1 98 ? -0.292 15.059 -8.870 1.00 98.38 98 ASN A N 1
ATOM 776 C CA . ASN A 1 98 ? 0.410 13.815 -9.186 1.00 98.38 98 ASN A CA 1
ATOM 777 C C . ASN A 1 98 ? -0.486 12.589 -8.975 1.00 98.38 98 ASN A C 1
ATOM 779 O O . ASN A 1 98 ? -0.631 11.785 -9.895 1.00 98.38 98 ASN A O 1
ATOM 783 N N . ASN A 1 99 ? -1.121 12.456 -7.805 1.00 97.75 99 ASN A N 1
ATOM 784 C CA . ASN A 1 99 ? -2.019 11.335 -7.504 1.00 97.75 99 ASN A CA 1
ATOM 785 C C . ASN A 1 99 ? -3.168 11.243 -8.520 1.00 97.75 99 ASN A C 1
ATOM 787 O O . ASN A 1 99 ? -3.376 10.194 -9.128 1.00 97.75 99 ASN A O 1
ATOM 791 N N . LEU A 1 100 ? -3.876 12.352 -8.766 1.00 97.56 100 LEU A N 1
ATOM 792 C CA . LEU A 1 100 ? -4.993 12.378 -9.717 1.00 97.56 100 LEU A CA 1
ATOM 793 C C . LEU A 1 100 ? -4.544 12.050 -11.143 1.00 97.56 100 LEU A C 1
ATOM 795 O O . LEU A 1 100 ? -5.226 11.305 -11.845 1.00 97.56 100 LEU A O 1
ATOM 799 N N . ASN A 1 101 ? -3.396 12.575 -11.579 1.00 98.44 101 ASN A N 1
ATOM 800 C CA . ASN A 1 101 ? -2.858 12.260 -12.898 1.00 98.44 101 ASN A CA 1
ATOM 801 C C . ASN A 1 101 ? -2.543 10.765 -13.035 1.00 98.44 101 ASN A C 1
ATOM 803 O O . ASN A 1 101 ? -2.910 10.163 -14.045 1.00 98.44 101 ASN A O 1
ATOM 807 N N . LYS A 1 102 ? -1.914 10.157 -12.019 1.00 98.50 102 LYS A N 1
ATOM 808 C CA . LYS A 1 102 ? -1.629 8.717 -12.018 1.00 98.50 102 LYS A CA 1
ATOM 809 C C . LYS A 1 102 ? -2.906 7.891 -12.104 1.00 98.50 102 LYS A C 1
ATOM 811 O O . LYS A 1 102 ? -2.978 6.995 -12.940 1.00 98.50 102 LYS A O 1
ATOM 816 N N . GLU A 1 103 ? -3.918 8.229 -11.309 1.00 97.62 103 GLU A N 1
ATOM 817 C CA . GLU A 1 103 ? -5.227 7.568 -11.321 1.00 97.62 103 GLU A CA 1
ATOM 818 C C . GLU A 1 103 ? -5.905 7.644 -12.696 1.00 97.62 103 GLU A C 1
ATOM 820 O O . GLU A 1 103 ? -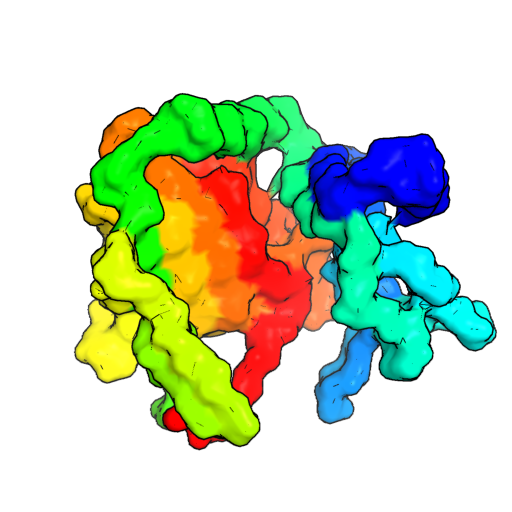6.302 6.616 -13.249 1.00 97.62 103 GLU A O 1
ATOM 825 N N . PHE A 1 104 ? -5.979 8.837 -13.297 1.00 98.25 104 PHE A N 1
ATOM 826 C CA . PHE A 1 104 ? -6.568 9.004 -14.629 1.00 98.25 104 PHE A CA 1
ATOM 827 C C . PHE A 1 104 ? -5.796 8.233 -15.695 1.00 98.25 104 PHE A C 1
ATOM 829 O O . PHE A 1 104 ? -6.396 7.521 -16.494 1.00 98.25 104 PHE A O 1
ATOM 836 N N . MET A 1 105 ? -4.467 8.316 -15.704 1.00 98.12 105 MET A N 1
ATOM 837 C CA . MET A 1 105 ? -3.652 7.596 -16.682 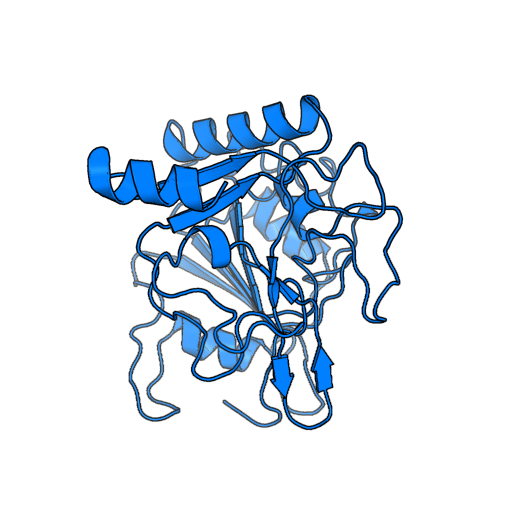1.00 98.12 105 MET A CA 1
ATOM 838 C C . MET A 1 105 ? -3.755 6.078 -16.516 1.00 98.12 105 MET A C 1
ATOM 840 O O . MET A 1 105 ? -3.853 5.365 -17.514 1.00 98.12 105 MET A O 1
ATOM 844 N N . TYR A 1 106 ? -3.766 5.578 -15.280 1.00 98.12 106 TYR A N 1
ATOM 845 C CA . TYR A 1 106 ? -3.889 4.152 -14.990 1.00 98.12 106 TYR A CA 1
ATOM 846 C C . TYR A 1 106 ? -5.247 3.587 -15.434 1.00 98.12 106 TYR A C 1
ATOM 848 O O . TYR A 1 106 ? -5.313 2.464 -15.933 1.00 98.12 106 TYR A O 1
ATOM 856 N N . GLN A 1 107 ? -6.325 4.365 -15.301 1.00 97.44 107 GLN A N 1
ATOM 857 C CA . GLN A 1 107 ? -7.681 3.939 -15.663 1.00 97.44 107 GLN A CA 1
ATOM 858 C C . GLN A 1 107 ? -8.003 4.156 -17.150 1.00 97.44 107 GLN A C 1
ATOM 860 O O . GLN A 1 107 ? -8.539 3.258 -17.804 1.00 97.44 107 GLN A O 1
ATOM 865 N N . ASP A 1 108 ? -7.659 5.321 -17.701 1.00 97.88 108 ASP A N 1
ATOM 866 C CA . ASP A 1 108 ? -8.082 5.732 -19.044 1.00 97.88 108 ASP A CA 1
ATOM 867 C C . ASP A 1 108 ? -7.091 5.307 -20.134 1.00 97.88 108 ASP A C 1
ATOM 869 O O . ASP A 1 108 ? -7.489 5.021 -21.269 1.00 97.88 108 ASP A O 1
ATOM 873 N N . THR A 1 109 ? -5.794 5.265 -19.814 1.00 97.19 109 THR A N 1
ATOM 874 C CA . THR A 1 109 ? -4.718 4.972 -20.774 1.00 97.19 109 THR A CA 1
ATOM 875 C C . THR A 1 109 ? -3.624 4.070 -20.184 1.00 97.19 109 THR A C 1
ATOM 877 O O . THR A 1 109 ? -2.450 4.447 -20.217 1.00 97.19 109 THR A O 1
ATOM 880 N N . PRO A 1 110 ? -3.955 2.873 -19.660 1.00 97.06 110 PRO A N 1
ATOM 881 C CA . PRO A 1 110 ? -2.956 1.995 -19.059 1.00 97.06 110 PRO A CA 1
ATOM 882 C C . PRO A 1 110 ? -1.912 1.524 -20.078 1.00 97.06 110 PRO A C 1
ATOM 884 O O . PRO A 1 110 ? -2.223 1.245 -21.243 1.00 97.06 110 PRO A O 1
ATOM 887 N N . VAL A 1 111 ? -0.677 1.323 -19.615 1.00 98.38 111 VAL A N 1
ATOM 888 C CA . VAL A 1 111 ? 0.382 0.675 -20.402 1.00 98.38 111 VAL A CA 1
ATOM 889 C C . VAL A 1 111 ? 0.063 -0.816 -20.535 1.00 98.38 111 VAL A C 1
ATOM 891 O O . VAL A 1 111 ? 0.397 -1.632 -19.679 1.00 98.38 111 VAL A O 1
ATOM 894 N N . VAL A 1 112 ? -0.610 -1.177 -21.631 1.00 97.88 112 VAL A N 1
ATOM 895 C CA . VAL A 1 112 ? -1.158 -2.527 -21.887 1.00 97.88 112 VAL A CA 1
ATOM 896 C C . VAL A 1 112 ? -0.107 -3.641 -21.803 1.00 97.88 112 VAL A C 1
ATOM 898 O O . VAL A 1 112 ? -0.448 -4.772 -21.475 1.00 97.88 112 VAL A O 1
ATOM 901 N N . GLU A 1 113 ? 1.167 -3.351 -22.079 1.00 97.88 113 GLU A N 1
ATOM 902 C CA . GLU A 1 113 ? 2.252 -4.336 -21.952 1.00 97.88 113 GLU A CA 1
ATOM 903 C C . GLU A 1 113 ? 2.450 -4.815 -20.500 1.00 97.88 113 GLU A C 1
ATOM 905 O O . GLU A 1 113 ? 2.905 -5.939 -20.284 1.00 97.88 113 GLU A O 1
ATOM 910 N N . ASP A 1 114 ? 2.089 -3.998 -19.507 1.00 98.38 114 ASP A N 1
ATOM 911 C CA . ASP A 1 114 ? 2.438 -4.232 -18.104 1.00 98.38 114 ASP A CA 1
ATOM 912 C C . ASP A 1 114 ? 1.286 -4.804 -17.270 1.00 98.38 114 ASP A C 1
ATOM 914 O O . ASP A 1 114 ? 1.542 -5.502 -16.290 1.00 98.38 114 ASP A O 1
ATOM 918 N N . ILE A 1 115 ? 0.027 -4.589 -17.680 1.00 97.25 115 ILE A N 1
ATOM 919 C CA . ILE A 1 115 ? -1.188 -4.850 -16.874 1.00 97.25 115 ILE A CA 1
ATOM 920 C C . ILE A 1 115 ? -1.332 -6.291 -16.359 1.00 97.25 115 ILE A C 1
ATOM 922 O O . ILE A 1 115 ? -2.010 -6.530 -15.361 1.00 97.25 115 ILE A O 1
ATOM 926 N N . SER A 1 116 ? -0.697 -7.256 -17.022 1.00 97.81 116 SER A N 1
ATOM 927 C CA . SER A 1 116 ? -0.734 -8.676 -16.668 1.00 97.81 116 SER A CA 1
ATOM 928 C C . SER A 1 116 ? 0.595 -9.175 -16.093 1.00 97.81 116 SER A C 1
ATOM 930 O O . SER A 1 116 ? 0.962 -10.333 -16.295 1.00 97.81 116 SER A O 1
ATOM 932 N N . LYS A 1 117 ? 1.361 -8.312 -15.421 1.00 98.69 117 LYS A N 1
ATOM 933 C CA . LYS A 1 117 ? 2.626 -8.672 -14.767 1.00 98.69 117 LYS A CA 1
ATOM 934 C C . LYS A 1 117 ? 2.542 -8.412 -13.265 1.00 98.69 117 LYS A C 1
ATOM 936 O O . LYS A 1 117 ? 2.192 -7.310 -12.843 1.00 98.69 117 LYS A O 1
ATOM 941 N N . ALA A 1 118 ? 2.879 -9.417 -12.464 1.00 98.50 118 ALA A N 1
ATOM 942 C CA . ALA A 1 118 ? 2.954 -9.301 -11.013 1.00 98.50 118 ALA A CA 1
ATOM 943 C C . ALA A 1 118 ? 4.362 -9.635 -10.508 1.00 98.50 118 ALA A C 1
ATOM 945 O O . ALA A 1 118 ? 5.017 -10.543 -11.019 1.00 98.50 118 ALA A O 1
ATOM 946 N N . LEU A 1 119 ? 4.807 -8.925 -9.479 1.00 98.81 119 LEU A N 1
ATOM 947 C CA . LEU A 1 119 ? 6.065 -9.160 -8.789 1.00 98.81 119 LEU A CA 1
ATOM 948 C C . LEU A 1 119 ? 5.792 -9.596 -7.352 1.00 98.81 119 LEU A C 1
ATOM 950 O O . LEU A 1 119 ? 5.131 -8.892 -6.590 1.00 98.81 119 LEU A O 1
ATOM 954 N N . MET A 1 120 ? 6.373 -10.724 -6.961 1.00 98.81 120 MET A N 1
ATOM 955 C CA . MET A 1 120 ? 6.388 -11.180 -5.576 1.00 98.81 120 MET A CA 1
ATOM 956 C C . MET A 1 120 ? 7.736 -10.846 -4.931 1.00 98.81 120 MET A C 1
ATOM 958 O O . MET A 1 120 ? 8.780 -11.321 -5.382 1.00 98.81 120 MET A O 1
ATOM 962 N N . VAL A 1 121 ? 7.733 -10.061 -3.855 1.00 98.75 121 VAL A N 1
ATOM 963 C CA . VAL A 1 121 ? 8.949 -9.640 -3.139 1.00 98.75 121 VAL A CA 1
ATOM 964 C C . VAL A 1 121 ? 8.968 -10.253 -1.743 1.00 98.75 121 VAL A C 1
ATOM 966 O O . VAL A 1 121 ? 8.001 -10.157 -0.989 1.00 98.75 121 VAL A O 1
ATOM 969 N N . GLY A 1 122 ? 10.077 -10.897 -1.386 1.00 98.19 122 GLY A N 1
ATOM 970 C CA . GLY A 1 122 ? 10.204 -11.641 -0.137 1.00 98.19 122 GLY A CA 1
ATOM 971 C C . GLY A 1 122 ? 11.559 -11.443 0.528 1.00 98.19 122 GLY A C 1
ATOM 972 O O . GLY A 1 122 ? 12.573 -11.943 0.033 1.00 98.19 122 GLY A O 1
ATOM 973 N N . GLU A 1 123 ? 11.574 -10.772 1.676 1.00 97.88 123 GLU A N 1
ATOM 974 C CA . GLU A 1 123 ? 12.779 -10.579 2.494 1.00 97.88 123 GLU A CA 1
ATOM 975 C C . GLU A 1 123 ? 12.936 -11.669 3.562 1.00 97.88 123 GLU A C 1
ATOM 977 O O . GLU A 1 123 ? 12.009 -12.413 3.888 1.00 97.88 123 GLU A O 1
ATOM 982 N N . LYS A 1 124 ? 14.127 -11.786 4.139 1.00 96.81 124 LYS A N 1
ATOM 983 C CA . LYS A 1 124 ? 14.402 -12.626 5.297 1.00 96.81 124 LYS A CA 1
ATOM 984 C C . LYS A 1 124 ? 13.773 -12.003 6.540 1.00 96.81 124 LYS A C 1
ATOM 986 O O . LYS A 1 124 ? 14.222 -10.974 7.036 1.00 96.81 124 LYS A O 1
ATOM 991 N N . LEU A 1 125 ? 12.777 -12.684 7.096 1.00 96.75 125 LEU A N 1
ATOM 992 C CA . LEU A 1 125 ? 12.050 -12.220 8.277 1.00 96.75 125 LEU A CA 1
ATOM 993 C C . LEU A 1 125 ? 12.754 -12.653 9.566 1.00 96.75 125 LEU A C 1
ATOM 995 O O . LEU A 1 125 ? 12.983 -11.851 10.469 1.00 96.75 125 LEU A O 1
ATOM 999 N N . TRP A 1 126 ? 13.153 -13.927 9.623 1.00 95.50 126 TRP A N 1
ATOM 1000 C CA . TRP A 1 126 ? 13.824 -14.549 10.768 1.00 95.50 126 TRP A CA 1
ATOM 1001 C C . TRP A 1 126 ? 14.900 -15.540 10.303 1.00 95.50 126 TRP A C 1
ATOM 1003 O O . TRP A 1 126 ? 15.146 -15.709 9.110 1.00 95.50 126 TRP A O 1
ATOM 1013 N N . THR A 1 127 ? 15.560 -16.230 11.241 1.00 90.88 127 THR A N 1
ATOM 1014 C CA . THR A 1 127 ? 16.643 -17.188 10.943 1.00 90.88 127 THR A CA 1
ATOM 1015 C C . THR A 1 127 ? 16.268 -18.226 9.879 1.00 90.88 127 THR A C 1
ATOM 1017 O O . THR A 1 127 ? 17.076 -18.474 8.990 1.00 90.88 127 THR A O 1
ATOM 1020 N N . ASN A 1 128 ? 15.056 -18.790 9.954 1.00 88.56 128 ASN A N 1
ATOM 1021 C CA . ASN A 1 128 ? 14.577 -19.872 9.082 1.00 88.56 128 ASN A CA 1
ATOM 1022 C C . ASN A 1 128 ? 13.242 -19.525 8.401 1.00 88.56 128 ASN A C 1
ATOM 1024 O O . ASN A 1 128 ? 12.431 -20.412 8.155 1.00 88.56 128 ASN A O 1
ATOM 1028 N N . THR A 1 129 ? 12.956 -18.242 8.187 1.00 94.94 129 THR A N 1
ATOM 1029 C CA . THR A 1 129 ? 11.665 -17.815 7.636 1.00 94.94 129 THR A CA 1
ATOM 1030 C C . THR A 1 129 ? 11.869 -16.623 6.720 1.00 94.94 129 THR A C 1
ATOM 1032 O O . THR A 1 129 ? 12.446 -15.613 7.131 1.00 94.94 129 THR A O 1
ATOM 1035 N N . TYR A 1 130 ? 11.383 -16.753 5.493 1.00 96.50 130 TYR A N 1
ATOM 1036 C CA . TYR A 1 130 ? 11.492 -15.764 4.431 1.00 96.50 130 TYR A CA 1
ATOM 1037 C C . TYR A 1 130 ? 10.099 -15.405 3.930 1.00 96.50 130 TYR A C 1
ATOM 1039 O O . TYR A 1 130 ? 9.255 -16.282 3.752 1.00 96.50 130 TYR A O 1
ATOM 1047 N N . GLY A 1 131 ? 9.878 -14.130 3.627 1.00 96.81 131 GLY A N 1
ATOM 1048 C CA . GLY A 1 131 ? 8.630 -13.657 3.043 1.00 96.81 131 GLY A CA 1
ATOM 1049 C C . GLY A 1 131 ? 8.297 -14.364 1.731 1.00 96.81 131 GLY A C 1
ATOM 1050 O O . GLY A 1 131 ? 7.130 -14.626 1.463 1.00 96.81 131 GLY A O 1
ATOM 1051 N N . GLY A 1 132 ? 9.317 -14.783 0.971 1.00 97.06 132 GLY A N 1
ATOM 1052 C CA . GLY A 1 132 ? 9.150 -15.532 -0.278 1.00 97.06 132 GLY A CA 1
ATOM 1053 C C . GLY A 1 132 ? 8.388 -16.853 -0.123 1.00 97.06 132 GLY A C 1
ATOM 1054 O O . GLY A 1 132 ? 7.655 -17.237 -1.030 1.00 97.06 132 GLY A O 1
ATOM 1055 N N . GLN A 1 133 ? 8.472 -17.513 1.039 1.00 95.31 133 GLN A N 1
ATOM 1056 C CA . GLN A 1 133 ? 7.708 -18.739 1.299 1.00 95.31 133 GLN A CA 1
ATOM 1057 C C . GLN A 1 133 ? 6.199 -18.450 1.338 1.00 95.31 133 GLN A C 1
ATOM 1059 O O . GLN A 1 133 ? 5.425 -19.101 0.646 1.00 95.31 133 GLN A O 1
ATOM 1064 N N . TYR A 1 134 ? 5.794 -17.387 2.033 1.00 95.50 134 TYR A N 1
ATOM 1065 C CA . TYR A 1 134 ? 4.408 -16.916 2.050 1.00 95.50 134 TYR A CA 1
ATOM 1066 C C . TYR A 1 134 ? 3.962 -16.377 0.695 1.00 95.50 134 TYR A C 1
ATOM 1068 O O . TYR A 1 134 ? 2.823 -16.581 0.287 1.00 95.50 134 TYR A O 1
ATOM 1076 N N . LYS A 1 135 ? 4.840 -15.665 -0.021 1.00 96.94 135 LYS A N 1
ATOM 1077 C CA . LYS A 1 135 ? 4.505 -15.154 -1.353 1.00 96.94 135 LYS A CA 1
ATOM 1078 C C . LYS A 1 135 ? 4.283 -16.282 -2.361 1.00 96.94 135 LYS A C 1
ATOM 1080 O O . LYS A 1 135 ? 3.456 -16.116 -3.249 1.00 96.94 135 LYS A O 1
ATOM 1085 N N . ASN A 1 136 ? 4.917 -17.445 -2.189 1.00 96.50 136 ASN A N 1
ATOM 1086 C CA . ASN A 1 136 ? 4.568 -18.628 -2.976 1.00 96.50 136 ASN A CA 1
ATOM 1087 C C . ASN A 1 136 ? 3.133 -19.092 -2.717 1.00 96.50 136 ASN A C 1
ATOM 1089 O O . ASN A 1 136 ? 2.459 -19.425 -3.679 1.00 96.50 136 ASN A O 1
ATOM 1093 N N . GLU A 1 137 ? 2.635 -19.052 -1.479 1.00 95.44 137 GLU A N 1
ATOM 1094 C CA . GLU A 1 137 ? 1.226 -19.372 -1.196 1.00 95.44 137 GLU A CA 1
ATOM 1095 C C . GLU A 1 137 ? 0.254 -18.344 -1.797 1.00 95.44 137 GLU A C 1
ATOM 1097 O O . GLU A 1 137 ? -0.823 -18.705 -2.265 1.00 95.44 137 GLU A O 1
ATOM 1102 N N . VAL A 1 138 ? 0.639 -17.062 -1.825 1.00 95.44 138 VAL A N 1
ATOM 1103 C CA . VAL A 1 138 ? -0.147 -15.998 -2.480 1.00 95.44 138 VAL A CA 1
ATOM 1104 C C . VAL A 1 138 ? -0.178 -16.189 -3.995 1.00 95.44 138 VAL A C 1
ATOM 1106 O O . VAL A 1 138 ? -1.224 -16.039 -4.615 1.00 95.44 138 VAL A O 1
ATOM 1109 N N . TYR A 1 139 ? 0.964 -16.506 -4.599 1.00 95.44 139 TYR A N 1
ATOM 1110 C CA . TYR A 1 139 ? 1.086 -16.663 -6.042 1.00 95.44 139 TYR A CA 1
ATOM 1111 C C . TYR A 1 139 ? 0.485 -17.980 -6.544 1.00 95.44 139 TYR A C 1
ATOM 1113 O O . TYR A 1 139 ? -0.299 -17.970 -7.483 1.00 95.44 139 TYR A O 1
ATOM 1121 N N . GLN A 1 140 ? 0.853 -19.106 -5.938 1.00 96.62 140 GLN A N 1
ATOM 1122 C CA . GLN A 1 140 ? 0.527 -20.450 -6.431 1.00 96.62 140 GLN A CA 1
ATOM 1123 C C . GLN A 1 140 ? -0.793 -20.984 -5.868 1.00 96.62 140 GLN A C 1
ATOM 1125 O O . GLN A 1 140 ? -1.243 -22.054 -6.275 1.00 96.62 140 GLN A O 1
ATOM 1130 N N . GLY A 1 141 ? -1.374 -20.274 -4.900 1.00 96.31 141 GLY A N 1
ATOM 1131 C CA . GLY A 1 141 ? -2.409 -20.825 -4.048 1.00 96.31 141 GLY A CA 1
ATOM 1132 C C . GLY A 1 141 ? -1.822 -21.752 -2.985 1.00 96.31 141 GLY A C 1
ATOM 1133 O O . GLY A 1 141 ? -0.654 -22.149 -3.017 1.00 96.31 141 GLY A O 1
ATOM 1134 N N . SER A 1 142 ? -2.635 -22.095 -1.996 1.00 95.69 142 SER A N 1
ATOM 1135 C CA . SER A 1 142 ? -2.238 -22.977 -0.903 1.00 95.69 142 SER A CA 1
ATOM 1136 C C . SER A 1 142 ? -3.453 -23.664 -0.305 1.00 95.69 142 SER A C 1
ATOM 1138 O O . SER A 1 142 ? -4.570 -23.169 -0.393 1.00 95.69 142 SER A O 1
ATOM 1140 N N . SER A 1 143 ? -3.239 -24.833 0.296 1.00 95.19 143 SER A N 1
ATOM 1141 C CA . SER A 1 143 ? -4.189 -25.453 1.233 1.00 95.19 143 SER A CA 1
ATOM 1142 C C . SER A 1 143 ? -3.582 -25.643 2.627 1.00 95.19 143 SER A C 1
ATOM 1144 O O . SER A 1 143 ? -4.143 -26.343 3.477 1.00 95.19 143 SER A O 1
ATOM 1146 N N . ALA A 1 144 ? -2.408 -25.050 2.863 1.00 86.56 144 ALA A N 1
ATOM 1147 C CA . ALA A 1 144 ? -1.850 -24.931 4.195 1.00 86.56 144 ALA A CA 1
ATOM 1148 C C . ALA A 1 144 ? -2.790 -24.035 5.013 1.00 86.56 144 ALA A C 1
ATOM 1150 O O . ALA A 1 144 ? -3.331 -23.062 4.500 1.00 86.56 144 ALA A O 1
ATOM 1151 N N . ASN A 1 145 ? -2.998 -24.355 6.289 1.00 87.94 145 ASN A N 1
ATOM 1152 C CA . ASN A 1 145 ? -3.827 -23.570 7.219 1.00 87.94 145 ASN A CA 1
ATOM 1153 C C . ASN A 1 145 ? -5.355 -23.780 7.137 1.00 87.94 145 ASN A C 1
ATOM 1155 O O . ASN A 1 145 ? -6.113 -23.017 7.730 1.00 87.94 145 ASN A O 1
ATOM 1159 N N . GLY A 1 146 ? -5.821 -24.870 6.513 1.00 91.25 146 GLY A N 1
ATOM 1160 C CA . GLY A 1 146 ? -7.204 -25.353 6.680 1.00 91.25 146 GLY A CA 1
ATOM 1161 C C . GLY A 1 146 ? -8.249 -24.705 5.769 1.00 91.25 146 GLY A C 1
ATOM 1162 O O . GLY A 1 146 ? -9.440 -24.960 5.939 1.00 91.25 146 GLY A O 1
ATOM 1163 N N . TYR A 1 147 ? -7.810 -23.917 4.790 1.00 92.69 147 TYR A N 1
ATOM 1164 C CA . TYR A 1 147 ? -8.615 -23.391 3.689 1.00 92.69 147 TYR A CA 1
ATOM 1165 C C . TYR A 1 147 ? -7.787 -23.411 2.401 1.00 92.69 147 TYR A C 1
ATOM 1167 O O . TYR A 1 147 ? -6.567 -23.525 2.469 1.00 92.69 147 TYR A O 1
ATOM 1175 N N . THR A 1 148 ? -8.446 -23.326 1.243 1.00 96.06 148 THR A N 1
ATOM 1176 C CA . THR A 1 148 ? -7.792 -23.370 -0.072 1.00 96.06 148 THR A CA 1
ATOM 1177 C C . THR A 1 148 ? -7.876 -22.015 -0.768 1.00 96.06 148 THR A C 1
ATOM 1179 O O . THR A 1 148 ? -8.947 -21.409 -0.805 1.00 96.06 148 THR A O 1
ATOM 1182 N N . THR A 1 149 ? -6.761 -21.562 -1.337 1.00 95.44 149 THR A N 1
ATOM 1183 C CA . THR A 1 149 ? -6.671 -20.395 -2.223 1.00 95.44 149 THR A CA 1
ATOM 1184 C C . THR A 1 149 ? -6.195 -20.821 -3.611 1.00 95.44 149 THR A C 1
ATOM 1186 O O . THR A 1 149 ? -5.427 -21.770 -3.741 1.00 95.44 149 THR A O 1
ATOM 1189 N N . GLU A 1 150 ? -6.649 -20.113 -4.645 1.00 95.25 150 GLU A N 1
ATOM 1190 C CA . GLU A 1 150 ? -6.313 -20.407 -6.052 1.00 95.25 150 GLU A CA 1
ATOM 1191 C C . GLU A 1 150 ? -5.006 -19.742 -6.511 1.00 95.25 150 GLU A C 1
ATOM 1193 O O . GLU A 1 150 ? -4.425 -20.134 -7.515 1.00 95.25 150 GLU A O 1
ATOM 1198 N N . GLY A 1 151 ? -4.543 -18.727 -5.778 1.00 95.62 151 GLY A N 1
ATOM 1199 C CA . GLY A 1 151 ? -3.391 -17.925 -6.167 1.00 95.62 151 GLY A CA 1
ATOM 1200 C C . GLY A 1 151 ? -3.699 -16.898 -7.257 1.00 95.62 151 GLY A C 1
ATOM 1201 O O . GLY A 1 151 ? -4.838 -16.462 -7.441 1.00 95.62 151 GLY A O 1
ATOM 1202 N N . VAL A 1 152 ? -2.656 -16.473 -7.964 1.00 95.62 152 VAL A N 1
ATOM 1203 C CA . VAL A 1 152 ? -2.744 -15.527 -9.079 1.00 95.62 152 VAL A CA 1
ATOM 1204 C C . VAL A 1 152 ? -3.144 -16.280 -10.348 1.00 95.62 152 VAL A C 1
ATOM 1206 O O . VAL A 1 152 ? -2.617 -17.346 -10.646 1.00 95.62 152 VAL A O 1
ATOM 1209 N N . SER A 1 153 ? -4.063 -15.700 -11.123 1.00 95.25 153 SER A N 1
ATOM 1210 C CA . SER A 1 153 ? -4.527 -16.272 -12.391 1.00 95.25 153 SER A CA 1
ATOM 1211 C C . SER A 1 153 ? -3.384 -16.493 -13.389 1.00 95.25 153 SER A C 1
ATOM 1213 O O . SER A 1 153 ? -2.565 -15.599 -13.585 1.00 95.25 153 SER A O 1
ATOM 1215 N N . ASP A 1 154 ? -3.431 -17.605 -14.130 1.00 94.75 154 ASP A N 1
ATOM 1216 C CA . ASP A 1 154 ? -2.528 -17.928 -15.253 1.00 94.75 154 ASP A CA 1
ATOM 1217 C C . ASP A 1 154 ? -2.448 -16.846 -16.352 1.00 94.75 154 ASP A C 1
ATOM 1219 O O . ASP A 1 154 ? -1.552 -16.873 -17.195 1.00 94.75 154 ASP A O 1
ATOM 1223 N N . ASN A 1 155 ? -3.379 -15.885 -16.368 1.00 95.75 155 ASN A N 1
ATOM 1224 C CA . ASN A 1 155 ? -3.310 -14.726 -17.259 1.00 95.75 155 ASN A CA 1
ATOM 1225 C C . ASN A 1 155 ? -2.203 -13.733 -16.868 1.00 95.75 155 ASN A C 1
ATOM 1227 O O . ASN A 1 155 ? -1.894 -12.848 -17.664 1.00 95.75 155 ASN A O 1
ATOM 1231 N N . PHE A 1 156 ? -1.627 -13.846 -15.669 1.00 97.69 156 PHE A N 1
ATOM 1232 C CA . PHE A 1 156 ? -0.520 -13.014 -15.213 1.00 97.69 156 PHE A CA 1
ATOM 1233 C C . PHE A 1 156 ? 0.825 -13.724 -15.376 1.00 97.69 156 PHE A C 1
ATOM 1235 O O . PHE A 1 156 ? 1.000 -14.880 -15.001 1.00 97.69 156 PHE A O 1
ATOM 1242 N N . SER A 1 157 ? 1.819 -12.983 -15.857 1.00 98.06 157 SER A N 1
ATOM 1243 C CA . SER A 1 157 ? 3.223 -13.357 -15.718 1.00 98.06 157 SER A CA 1
ATOM 1244 C C . SER A 1 157 ? 3.707 -12.944 -14.335 1.00 98.06 157 SER A C 1
ATOM 1246 O O . SER A 1 157 ? 3.641 -11.763 -13.993 1.00 98.06 157 SER A O 1
ATOM 1248 N N . VAL A 1 158 ? 4.238 -13.888 -13.560 1.00 98.31 158 VAL A N 1
ATOM 1249 C CA . VAL A 1 158 ? 4.737 -13.613 -12.207 1.00 98.31 158 VAL A CA 1
ATOM 1250 C C . VAL A 1 158 ? 6.256 -13.738 -12.145 1.00 98.31 158 VAL A C 1
ATOM 1252 O O . VAL A 1 158 ? 6.817 -14.769 -12.516 1.00 98.31 158 VAL A O 1
ATOM 1255 N N . SER A 1 159 ? 6.921 -12.683 -11.675 1.00 98.00 159 SER A N 1
ATOM 1256 C CA . SER A 1 159 ? 8.347 -12.671 -11.333 1.00 98.00 159 SER A CA 1
ATOM 1257 C C . SER A 1 159 ? 8.541 -12.636 -9.814 1.00 98.00 159 SER A C 1
ATOM 1259 O O . SER A 1 159 ? 7.618 -12.326 -9.055 1.00 98.00 159 SER A O 1
ATOM 1261 N N . THR A 1 160 ? 9.744 -12.979 -9.349 1.00 98.50 160 THR A N 1
ATOM 1262 C CA . THR A 1 160 ? 10.065 -13.013 -7.917 1.00 98.50 160 THR A CA 1
ATOM 1263 C C . THR A 1 160 ? 11.368 -12.281 -7.604 1.00 98.50 160 THR A C 1
ATOM 1265 O O . THR A 1 160 ? 12.335 -12.327 -8.367 1.00 98.50 160 THR A O 1
ATOM 1268 N N . LEU A 1 161 ? 11.406 -11.632 -6.440 1.00 98.50 161 LEU A N 1
ATOM 1269 C CA . LEU A 1 161 ? 12.614 -11.129 -5.786 1.00 98.50 161 LEU A CA 1
ATOM 1270 C C . LEU A 1 161 ? 12.652 -11.671 -4.356 1.00 98.50 161 LEU A C 1
ATOM 1272 O O . LEU A 1 161 ? 12.165 -11.045 -3.413 1.00 98.50 161 LEU A O 1
ATOM 1276 N N . TYR A 1 162 ? 13.209 -12.871 -4.198 1.00 98.38 162 TYR A N 1
ATOM 1277 C CA . TYR A 1 162 ? 13.244 -13.580 -2.922 1.00 98.38 162 TYR A CA 1
ATOM 1278 C C . TYR A 1 162 ? 14.661 -13.710 -2.371 1.00 98.38 162 TYR A C 1
ATOM 1280 O O . TYR A 1 162 ? 15.555 -14.251 -3.023 1.00 98.38 162 TYR A O 1
ATOM 1288 N N . GLU A 1 163 ? 14.852 -13.304 -1.115 1.00 97.44 163 GLU A N 1
ATOM 1289 C CA . GLU A 1 163 ? 16.137 -13.467 -0.422 1.00 97.44 163 GLU A CA 1
ATOM 1290 C C . GLU A 1 163 ? 16.496 -14.925 -0.112 1.00 97.44 163 GLU A C 1
ATOM 1292 O O . GLU A 1 163 ? 17.667 -15.224 0.116 1.00 97.44 163 GLU A O 1
ATOM 1297 N N . MET A 1 164 ? 15.517 -15.838 -0.113 1.00 96.06 164 MET A N 1
ATOM 1298 C CA . MET A 1 164 ? 15.788 -17.277 0.011 1.00 96.06 164 MET A CA 1
ATOM 1299 C C . MET A 1 164 ? 16.492 -17.858 -1.223 1.00 96.06 164 MET A C 1
ATOM 1301 O O . MET A 1 164 ? 17.208 -18.848 -1.088 1.00 96.06 164 MET A O 1
ATOM 1305 N N . ASP A 1 165 ? 16.325 -17.231 -2.392 1.00 97.12 165 ASP A N 1
ATOM 1306 C CA . ASP A 1 165 ? 16.888 -17.712 -3.656 1.00 97.12 165 ASP A CA 1
ATOM 1307 C C . ASP A 1 165 ? 18.206 -17.005 -3.987 1.00 97.12 165 ASP A C 1
ATOM 1309 O O . ASP A 1 165 ? 19.174 -17.635 -4.419 1.00 97.12 165 ASP A O 1
ATOM 1313 N N . SER A 1 166 ? 18.264 -15.683 -3.795 1.00 95.56 166 SER A N 1
ATOM 1314 C CA . SER A 1 166 ? 19.463 -14.888 -4.069 1.00 95.56 166 SER A CA 1
ATOM 1315 C C . SER A 1 166 ? 19.458 -13.534 -3.355 1.00 95.56 166 SER A C 1
ATOM 1317 O O . SER A 1 166 ? 18.417 -13.010 -2.962 1.00 95.56 166 SER A O 1
ATOM 1319 N N . ILE A 1 167 ? 20.642 -12.932 -3.205 1.00 94.31 167 ILE A N 1
ATOM 1320 C CA . ILE A 1 167 ? 20.762 -11.563 -2.692 1.00 94.31 167 ILE A CA 1
ATOM 1321 C C . ILE A 1 167 ? 20.322 -10.586 -3.787 1.00 94.31 167 ILE A C 1
ATOM 1323 O O . ILE A 1 167 ? 20.934 -10.529 -4.854 1.00 94.31 167 ILE A O 1
ATOM 1327 N N . TRP A 1 168 ? 19.316 -9.768 -3.483 1.00 97.62 168 TRP A N 1
ATOM 1328 C CA . TRP A 1 168 ? 18.877 -8.642 -4.307 1.00 97.62 168 TRP A CA 1
ATOM 1329 C C . TRP A 1 168 ? 19.042 -7.314 -3.554 1.00 97.62 168 TRP A C 1
ATOM 1331 O O . TRP A 1 168 ? 19.133 -7.282 -2.325 1.00 97.62 168 TRP A O 1
ATOM 1341 N N . THR A 1 169 ? 19.101 -6.210 -4.290 1.00 97.94 169 THR A N 1
ATOM 1342 C CA . THR A 1 169 ? 19.215 -4.842 -3.767 1.00 97.94 169 THR A CA 1
ATOM 1343 C C . THR A 1 169 ? 18.085 -3.982 -4.326 1.00 97.94 169 THR A C 1
ATOM 1345 O O . THR A 1 169 ? 17.418 -4.392 -5.276 1.00 97.94 169 THR A O 1
ATOM 1348 N N . LYS A 1 170 ? 17.907 -2.766 -3.801 1.00 98.38 170 LYS A N 1
ATOM 1349 C CA . LYS A 1 170 ? 16.936 -1.801 -4.339 1.00 98.38 170 LYS A CA 1
ATOM 1350 C C . LYS A 1 170 ? 17.052 -1.551 -5.847 1.00 98.38 170 LYS A C 1
ATOM 1352 O O . LYS A 1 170 ? 16.049 -1.295 -6.490 1.00 98.38 170 LYS A O 1
ATOM 1357 N N . TYR A 1 171 ? 18.238 -1.704 -6.442 1.00 98.62 171 TYR A N 1
ATOM 1358 C CA . TYR A 1 171 ? 18.401 -1.525 -7.887 1.00 98.62 171 TYR A CA 1
ATOM 1359 C C . TYR A 1 171 ? 17.638 -2.573 -8.704 1.00 98.62 171 TYR A C 1
ATOM 1361 O O . TYR A 1 171 ? 17.040 -2.226 -9.713 1.00 98.62 171 TYR A O 1
ATOM 1369 N N . GLN A 1 172 ? 17.573 -3.827 -8.240 1.00 98.75 172 GLN A N 1
ATOM 1370 C CA . GLN A 1 172 ? 16.732 -4.833 -8.891 1.00 98.75 172 GLN A CA 1
ATOM 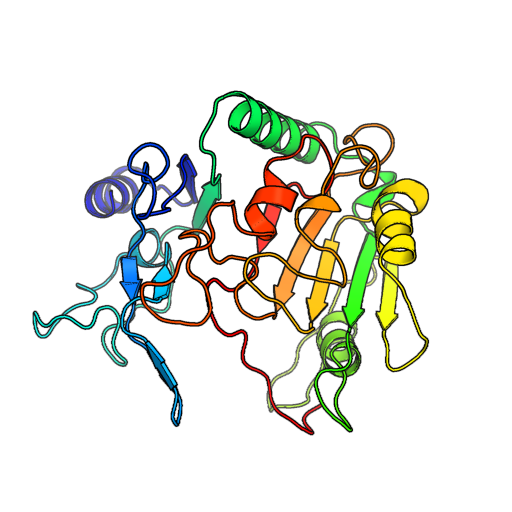1371 C C . GLN A 1 172 ? 15.243 -4.502 -8.766 1.00 98.75 172 GLN A C 1
ATOM 1373 O O . GLN A 1 172 ? 14.490 -4.826 -9.676 1.00 98.75 172 GLN A O 1
ATOM 1378 N N . LEU A 1 173 ? 14.820 -3.860 -7.670 1.00 98.69 173 LEU A N 1
ATOM 1379 C CA . LEU A 1 173 ? 13.449 -3.370 -7.529 1.00 98.69 173 LEU A CA 1
ATOM 1380 C C . LEU A 1 173 ? 13.176 -2.250 -8.541 1.00 98.69 173 LEU A C 1
ATOM 1382 O O . LEU A 1 173 ? 12.207 -2.340 -9.288 1.00 98.69 173 LEU A O 1
ATOM 1386 N N . PHE A 1 174 ? 14.065 -1.257 -8.644 1.00 98.88 174 PHE A N 1
ATOM 1387 C CA . PHE A 1 174 ? 13.950 -0.191 -9.645 1.00 98.88 174 PHE A CA 1
ATOM 1388 C C . PHE A 1 174 ? 13.903 -0.747 -11.074 1.00 98.88 174 PHE A C 1
ATOM 1390 O O . PHE A 1 174 ? 13.088 -0.298 -11.873 1.00 98.88 174 PHE A O 1
ATOM 1397 N N . ASP A 1 175 ? 14.686 -1.781 -11.396 1.00 98.75 175 ASP A N 1
ATOM 1398 C CA . ASP A 1 175 ? 14.632 -2.446 -12.706 1.00 98.75 175 ASP A CA 1
ATOM 1399 C C . ASP A 1 175 ? 13.262 -3.100 -12.992 1.00 98.75 175 ASP A C 1
ATOM 1401 O O . ASP A 1 175 ? 12.849 -3.187 -14.156 1.00 98.75 175 ASP A O 1
ATOM 1405 N N . GLN A 1 176 ? 12.532 -3.559 -11.965 1.00 98.69 176 GLN A N 1
ATOM 1406 C CA . GLN A 1 176 ? 11.169 -4.076 -12.151 1.00 98.69 176 GLN A CA 1
ATOM 1407 C C . GLN A 1 176 ? 10.202 -2.961 -12.562 1.00 98.69 176 GLN A C 1
ATOM 1409 O O . GLN A 1 176 ? 9.448 -3.147 -13.515 1.00 98.69 176 GLN A O 1
ATOM 1414 N N . PHE A 1 177 ? 10.282 -1.795 -11.918 1.00 98.69 177 PHE A N 1
ATOM 1415 C CA . PHE A 1 177 ? 9.466 -0.628 -12.267 1.00 98.69 177 PHE A CA 1
ATOM 1416 C C . PHE A 1 177 ? 9.857 -0.058 -13.640 1.00 98.69 177 PHE A C 1
ATOM 1418 O O . PHE A 1 177 ? 9.009 0.135 -14.507 1.00 98.69 177 PHE A O 1
ATOM 1425 N N . ASN A 1 178 ? 11.153 0.157 -13.869 1.00 98.56 178 ASN A N 1
ATOM 1426 C CA . ASN A 1 178 ? 11.640 0.996 -14.966 1.00 98.56 178 ASN A CA 1
ATOM 1427 C C . ASN A 1 178 ? 11.883 0.234 -16.271 1.00 98.56 178 ASN A C 1
ATOM 1429 O O . ASN A 1 178 ? 11.742 0.797 -17.352 1.00 98.56 178 ASN A O 1
ATOM 1433 N N . LEU A 1 179 ? 12.306 -1.032 -16.198 1.00 98.19 179 LEU A N 1
ATOM 1434 C CA . LEU A 1 179 ? 12.737 -1.789 -17.380 1.00 98.19 179 LEU A CA 1
ATOM 1435 C C . LEU A 1 179 ? 11.756 -2.903 -17.721 1.00 98.19 179 LEU A C 1
ATOM 1437 O O . LEU A 1 179 ? 11.351 -3.048 -18.878 1.00 98.19 179 LEU A O 1
ATOM 1441 N N . THR A 1 180 ? 11.368 -3.676 -16.708 1.00 97.94 180 THR A N 1
ATOM 1442 C CA . THR A 1 180 ? 10.457 -4.816 -16.873 1.00 97.94 180 THR A CA 1
ATOM 1443 C C . THR A 1 180 ? 9.022 -4.344 -17.094 1.00 97.94 180 THR A C 1
ATOM 1445 O O . THR A 1 180 ? 8.345 -4.882 -17.975 1.00 97.94 180 THR A O 1
ATOM 1448 N N . GLY A 1 181 ? 8.599 -3.339 -16.319 1.00 97.88 181 GLY A N 1
ATOM 1449 C CA . GLY A 1 181 ? 7.208 -2.920 -16.197 1.00 97.88 181 GLY A CA 1
ATOM 1450 C C . GLY A 1 181 ? 6.412 -3.965 -15.430 1.00 97.88 181 GLY A C 1
ATOM 1451 O O . GLY A 1 181 ? 6.392 -5.135 -15.807 1.00 97.88 181 GLY A O 1
ATOM 1452 N N . ILE A 1 182 ? 5.787 -3.573 -14.327 1.00 98.25 182 ILE A N 1
ATOM 1453 C CA . ILE A 1 182 ? 4.924 -4.447 -13.528 1.00 98.25 182 ILE A CA 1
ATOM 1454 C C . ILE A 1 182 ? 3.626 -3.710 -13.234 1.00 98.25 182 ILE A C 1
ATOM 1456 O O . ILE A 1 182 ? 3.604 -2.486 -13.217 1.00 98.25 182 ILE A O 1
ATOM 1460 N N . ASN A 1 183 ? 2.552 -4.456 -13.002 1.00 98.19 183 ASN A N 1
ATOM 1461 C CA . ASN A 1 183 ? 1.267 -3.881 -12.623 1.00 98.19 183 ASN A CA 1
ATOM 1462 C C . ASN A 1 183 ? 0.968 -4.077 -11.138 1.00 98.19 183 ASN A C 1
ATOM 1464 O O . ASN A 1 183 ? 0.440 -3.189 -10.481 1.00 98.19 183 ASN A O 1
ATOM 1468 N N . ILE A 1 184 ? 1.313 -5.250 -10.607 1.00 98.38 184 ILE A N 1
ATOM 1469 C CA . ILE A 1 184 ? 1.062 -5.606 -9.211 1.00 98.38 184 ILE A CA 1
ATOM 1470 C C . ILE A 1 184 ? 2.391 -5.912 -8.538 1.00 98.38 184 ILE A C 1
ATOM 1472 O O . ILE A 1 184 ? 3.182 -6.702 -9.054 1.00 98.38 184 ILE A O 1
ATOM 1476 N N . LEU A 1 185 ? 2.608 -5.351 -7.356 1.00 98.81 185 LEU A N 1
ATOM 1477 C CA . LEU A 1 185 ? 3.686 -5.738 -6.460 1.00 98.81 185 LEU A CA 1
ATOM 1478 C C . LEU A 1 185 ? 3.084 -6.282 -5.166 1.00 98.81 185 LEU A C 1
ATOM 1480 O O . LEU A 1 185 ? 2.242 -5.638 -4.549 1.00 98.81 185 LEU A O 1
ATOM 1484 N N . ASN A 1 186 ? 3.535 -7.455 -4.718 1.00 98.69 186 ASN A N 1
ATOM 1485 C CA . ASN A 1 186 ? 3.143 -8.014 -3.427 1.00 98.69 186 ASN A CA 1
ATOM 1486 C C . ASN A 1 186 ? 4.374 -8.371 -2.588 1.00 98.69 186 ASN A C 1
ATOM 1488 O O . ASN A 1 186 ? 5.147 -9.269 -2.927 1.00 98.69 186 ASN A O 1
ATOM 1492 N N . HIS A 1 187 ? 4.540 -7.667 -1.475 1.00 98.69 187 HIS A N 1
ATOM 1493 C CA . HIS A 1 187 ? 5.702 -7.732 -0.605 1.00 98.69 187 HIS A CA 1
ATOM 1494 C C . HIS A 1 187 ? 5.380 -8.368 0.753 1.00 98.69 187 HIS A C 1
ATOM 1496 O O . HIS A 1 187 ? 4.300 -8.189 1.326 1.00 98.69 187 HIS A O 1
ATOM 1502 N N . LEU A 1 188 ? 6.348 -9.117 1.278 1.00 98.44 188 LEU A N 1
ATOM 1503 C CA . LEU A 1 188 ? 6.453 -9.447 2.696 1.00 98.44 188 LEU A CA 1
ATOM 1504 C C . LEU A 1 188 ? 7.918 -9.338 3.135 1.00 98.44 188 LEU A C 1
ATOM 1506 O O . LEU A 1 188 ? 8.787 -10.060 2.631 1.00 98.44 188 LEU A O 1
ATOM 1510 N N . GLY A 1 189 ? 8.167 -8.466 4.106 1.00 97.88 189 GLY A N 1
ATOM 1511 C CA . GLY A 1 189 ? 9.502 -8.134 4.588 1.00 97.88 189 GLY A CA 1
ATOM 1512 C C . GLY A 1 189 ? 9.472 -7.229 5.811 1.00 97.88 189 GLY A C 1
ATOM 1513 O O . GLY A 1 189 ? 8.409 -6.951 6.369 1.00 97.88 189 GLY A O 1
ATOM 1514 N N . HIS A 1 190 ? 10.651 -6.779 6.241 1.00 97.19 190 HIS A N 1
ATOM 1515 C CA . HIS A 1 190 ? 10.733 -5.780 7.306 1.00 97.19 190 HIS A CA 1
ATOM 1516 C C . HIS A 1 190 ? 10.386 -4.405 6.744 1.00 97.19 190 HIS A C 1
ATOM 1518 O O . HIS A 1 190 ? 10.645 -4.104 5.579 1.00 97.19 190 HIS A O 1
ATOM 1524 N N . SER A 1 191 ? 9.762 -3.566 7.560 1.00 98.00 191 SER A N 1
ATOM 1525 C CA . SER A 1 191 ? 9.398 -2.200 7.182 1.00 98.00 191 SER A CA 1
ATOM 1526 C C . SER A 1 191 ? 9.377 -1.305 8.421 1.00 98.00 191 SER A C 1
ATOM 1528 O O . SER A 1 191 ? 9.258 -1.809 9.545 1.00 98.00 191 SER A O 1
ATOM 1530 N N . SER A 1 192 ? 9.525 -0.004 8.206 1.00 97.38 192 SER A N 1
ATOM 1531 C CA . SER A 1 192 ? 9.289 1.066 9.181 1.00 97.38 192 SER A CA 1
ATOM 1532 C C . SER A 1 192 ? 8.545 2.205 8.490 1.00 97.38 192 SER A C 1
ATOM 1534 O O . SER A 1 192 ? 8.256 2.120 7.297 1.00 97.38 192 SER A O 1
ATOM 1536 N N . THR A 1 193 ? 8.240 3.269 9.231 1.00 97.25 193 THR A N 1
ATOM 1537 C CA . THR A 1 193 ? 7.556 4.450 8.696 1.00 97.25 193 THR A CA 1
ATOM 1538 C C . THR A 1 193 ? 8.251 5.027 7.459 1.00 97.25 193 THR A C 1
ATOM 1540 O O . THR A 1 193 ? 7.562 5.476 6.562 1.00 97.25 193 THR A O 1
ATOM 1543 N N . ASP A 1 194 ? 9.580 4.942 7.351 1.00 97.62 194 ASP A N 1
ATOM 1544 C CA . ASP A 1 194 ? 10.403 5.512 6.270 1.00 97.62 194 ASP A CA 1
ATOM 1545 C C . ASP A 1 194 ? 11.097 4.463 5.373 1.00 97.62 194 ASP A C 1
ATOM 1547 O O . ASP A 1 194 ? 11.992 4.809 4.597 1.00 97.62 194 ASP A O 1
ATOM 1551 N N . TYR A 1 195 ? 10.747 3.175 5.504 1.00 98.25 195 TYR A N 1
ATOM 1552 C CA . TYR A 1 195 ? 11.443 2.074 4.828 1.00 98.25 195 TYR A CA 1
ATOM 1553 C C . TYR A 1 195 ? 10.517 0.917 4.455 1.00 98.25 195 TYR A C 1
ATOM 1555 O O . TYR A 1 195 ? 9.776 0.387 5.285 1.00 98.25 195 TYR A O 1
ATOM 1563 N N . VAL A 1 196 ? 10.649 0.432 3.222 1.00 98.62 196 VAL A N 1
ATOM 1564 C CA . VAL A 1 196 ? 9.972 -0.773 2.716 1.00 98.62 196 VAL A CA 1
ATOM 1565 C C . VAL A 1 196 ? 10.810 -1.375 1.589 1.00 98.62 196 VAL A C 1
ATOM 1567 O O . VAL A 1 196 ? 11.500 -0.638 0.905 1.00 98.62 196 VAL A O 1
ATOM 1570 N N . MET A 1 197 ? 10.812 -2.694 1.365 1.00 98.12 197 MET A N 1
ATOM 1571 C CA . MET A 1 197 ? 11.453 -3.314 0.182 1.00 98.12 197 MET A CA 1
ATOM 1572 C C . MET A 1 197 ? 12.913 -2.882 -0.102 1.00 98.12 197 MET A C 1
ATOM 1574 O O . MET A 1 197 ? 13.325 -2.763 -1.261 1.00 98.12 197 MET A O 1
ATOM 1578 N N . LYS A 1 198 ? 13.719 -2.638 0.938 1.00 98.19 198 LYS A N 1
ATOM 1579 C CA . LYS A 1 198 ? 15.108 -2.133 0.842 1.00 98.19 198 LYS A CA 1
ATOM 1580 C C . LYS A 1 198 ? 15.277 -0.705 0.311 1.00 98.19 198 LYS A C 1
ATOM 1582 O O . LYS A 1 198 ? 16.404 -0.328 -0.029 1.00 98.19 198 LYS A O 1
ATOM 1587 N N . ILE A 1 199 ? 14.208 0.080 0.249 1.00 98.50 199 ILE A N 1
ATOM 1588 C CA . ILE A 1 199 ? 14.226 1.502 -0.111 1.00 98.50 199 ILE A CA 1
ATOM 1589 C C . ILE A 1 199 ? 13.844 2.360 1.094 1.00 98.50 199 ILE A C 1
ATOM 1591 O O . ILE A 1 199 ? 13.059 1.934 1.936 1.00 98.50 199 ILE A O 1
ATOM 1595 N N . TYR A 1 200 ? 14.424 3.557 1.161 1.00 98.56 200 TYR A N 1
ATOM 1596 C CA . TYR A 1 200 ? 14.081 4.599 2.134 1.00 98.56 200 TYR A CA 1
ATOM 1597 C C . TYR A 1 200 ? 13.429 5.795 1.430 1.00 98.56 200 TYR A C 1
ATOM 1599 O O . TYR A 1 200 ? 13.616 5.934 0.222 1.00 98.56 200 TYR A O 1
ATOM 1607 N N . ASN A 1 201 ? 12.771 6.707 2.156 1.00 98.19 201 ASN A N 1
ATOM 1608 C CA . ASN A 1 201 ? 12.158 7.921 1.576 1.00 98.19 201 ASN A CA 1
ATOM 1609 C C . ASN A 1 201 ? 13.049 8.644 0.535 1.00 98.19 201 ASN A C 1
ATOM 1611 O O . ASN A 1 201 ? 12.585 8.878 -0.581 1.00 98.19 201 ASN A O 1
ATOM 1615 N N . PRO A 1 202 ? 14.356 8.910 0.779 1.00 98.19 202 PRO A N 1
ATOM 1616 C CA . PRO A 1 202 ? 15.205 9.595 -0.206 1.00 98.19 202 PRO A CA 1
ATOM 1617 C C . PRO A 1 202 ? 15.422 8.825 -1.517 1.00 98.19 202 PRO A C 1
ATOM 1619 O O . PRO A 1 202 ? 15.826 9.408 -2.526 1.00 98.19 202 PRO A O 1
ATOM 1622 N N . ASP A 1 203 ? 15.195 7.511 -1.512 1.00 98.69 203 ASP A N 1
ATOM 1623 C CA . ASP A 1 203 ? 15.260 6.678 -2.707 1.00 98.69 203 ASP A CA 1
ATOM 1624 C C . ASP A 1 203 ? 14.002 6.802 -3.580 1.00 98.69 203 ASP A C 1
ATOM 1626 O O . ASP A 1 203 ? 14.062 6.448 -4.759 1.00 98.69 203 ASP A O 1
ATOM 1630 N N . VAL A 1 204 ? 12.895 7.323 -3.047 1.00 98.62 204 VAL A N 1
ATOM 1631 C CA . VAL A 1 204 ? 11.628 7.501 -3.761 1.00 98.62 204 VAL A CA 1
ATOM 1632 C C . VAL A 1 204 ? 11.630 8.853 -4.465 1.00 98.62 204 VAL A C 1
ATOM 1634 O O . VAL A 1 204 ? 11.236 9.885 -3.935 1.00 98.62 204 VAL A O 1
ATOM 1637 N N . ASN A 1 205 ? 12.167 8.856 -5.681 1.00 98.50 205 ASN A N 1
ATOM 1638 C CA . ASN A 1 205 ? 12.264 10.038 -6.528 1.00 98.50 205 ASN A CA 1
ATOM 1639 C C . ASN A 1 205 ? 12.233 9.639 -8.010 1.00 98.50 205 ASN A C 1
ATOM 1641 O O . ASN A 1 205 ? 12.476 8.484 -8.368 1.00 98.50 205 ASN A O 1
ATOM 1645 N N . THR A 1 206 ? 12.018 10.617 -8.889 1.00 98.44 206 THR A N 1
ATOM 1646 C CA . THR A 1 206 ? 11.879 10.401 -10.340 1.00 98.44 206 THR A CA 1
ATOM 1647 C C . THR A 1 206 ? 13.173 9.994 -11.056 1.00 98.44 206 THR A C 1
ATOM 1649 O O . THR A 1 206 ? 13.142 9.672 -12.240 1.00 98.44 206 THR A O 1
ATOM 1652 N N . THR A 1 207 ? 14.324 9.991 -10.370 1.00 98.38 207 THR A N 1
ATOM 1653 C CA . THR A 1 207 ? 15.571 9.423 -10.916 1.00 98.38 207 THR A CA 1
ATOM 1654 C C . THR A 1 207 ? 15.623 7.908 -10.719 1.00 98.38 207 THR A C 1
ATOM 1656 O O . THR A 1 207 ? 16.103 7.197 -11.599 1.00 98.38 207 THR A O 1
ATOM 1659 N N . ASN A 1 208 ? 15.132 7.411 -9.5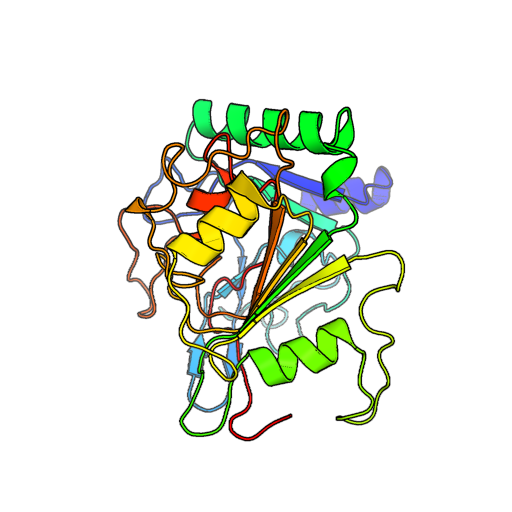81 1.00 98.75 208 ASN A N 1
ATOM 1660 C CA . ASN A 1 208 ? 15.103 5.979 -9.275 1.00 98.75 208 ASN A CA 1
ATOM 1661 C C . ASN A 1 208 ? 13.837 5.284 -9.793 1.00 98.75 208 ASN A C 1
ATOM 1663 O O . ASN A 1 208 ? 13.917 4.122 -10.179 1.00 98.75 208 ASN A O 1
ATOM 166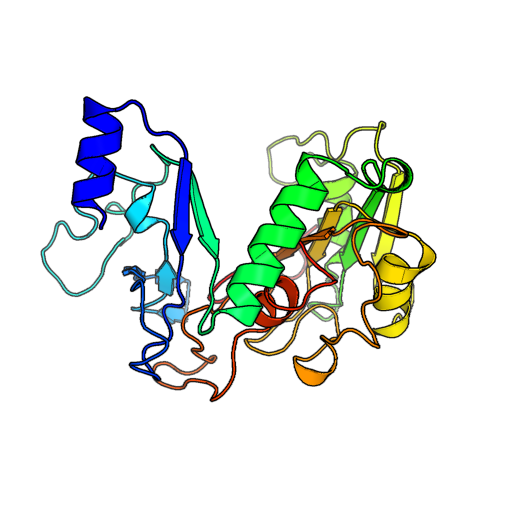7 N N . PHE A 1 209 ? 12.699 5.980 -9.833 1.00 98.75 209 PHE A N 1
ATOM 1668 C CA . PHE A 1 209 ? 11.434 5.490 -10.383 1.00 98.75 209 PHE A CA 1
ATOM 1669 C C . PHE A 1 209 ? 11.069 6.297 -11.624 1.00 98.75 209 PHE A C 1
ATOM 1671 O O . PHE A 1 209 ? 10.683 7.460 -11.521 1.00 98.75 209 PHE A O 1
ATOM 1678 N N . THR A 1 210 ? 11.194 5.689 -12.798 1.00 98.62 210 THR A N 1
ATOM 1679 C CA . THR A 1 210 ? 10.990 6.343 -14.098 1.00 98.62 210 THR A CA 1
ATOM 1680 C C . THR A 1 210 ? 9.733 5.861 -14.818 1.00 98.62 210 THR A C 1
ATOM 1682 O O . THR A 1 210 ? 9.520 6.230 -15.967 1.00 98.62 210 THR A O 1
ATOM 1685 N N . ASN A 1 211 ? 8.918 5.013 -14.188 1.00 98.38 211 ASN A N 1
ATOM 1686 C CA . ASN A 1 211 ? 7.654 4.548 -14.744 1.00 98.38 211 ASN A CA 1
ATOM 1687 C C . ASN A 1 211 ? 6.593 5.657 -14.655 1.00 98.38 211 ASN A C 1
ATOM 1689 O O . ASN A 1 211 ? 6.026 5.933 -13.600 1.00 98.38 211 ASN A O 1
ATOM 1693 N N . ASP A 1 212 ? 6.391 6.337 -15.775 1.00 96.88 212 ASP A N 1
ATOM 1694 C CA . ASP A 1 212 ? 5.641 7.588 -15.901 1.00 96.88 212 ASP A CA 1
ATOM 1695 C C . ASP A 1 212 ? 4.213 7.404 -16.431 1.00 96.88 212 ASP A C 1
ATOM 1697 O O . ASP A 1 212 ? 3.557 8.380 -16.786 1.00 96.88 212 ASP A O 1
ATOM 1701 N N . GLY A 1 213 ? 3.741 6.161 -16.538 1.00 97.75 213 GLY A N 1
ATOM 1702 C CA . GLY A 1 213 ? 2.436 5.832 -17.103 1.00 97.75 213 GLY A CA 1
ATOM 1703 C C . GLY A 1 213 ? 2.375 5.890 -18.634 1.00 97.75 213 GLY A C 1
ATOM 1704 O O . GLY A 1 213 ? 1.310 5.628 -19.190 1.00 97.75 213 GLY A O 1
ATOM 1705 N N . VAL A 1 214 ? 3.479 6.201 -19.327 1.00 97.38 214 VAL A N 1
ATOM 1706 C CA . VAL A 1 214 ? 3.557 6.232 -20.799 1.00 97.38 214 VAL A CA 1
ATOM 1707 C C . VAL A 1 214 ? 4.426 5.096 -21.327 1.00 97.38 214 VAL A C 1
ATOM 1709 O O . VAL A 1 214 ? 3.953 4.278 -22.116 1.00 97.38 214 VAL A O 1
ATOM 1712 N N . GLU A 1 215 ? 5.694 5.031 -20.910 1.00 96.12 215 GLU A N 1
ATOM 1713 C CA . GLU A 1 215 ? 6.609 3.955 -21.332 1.00 96.12 215 GLU A CA 1
ATOM 1714 C C . GLU A 1 215 ? 6.458 2.705 -20.455 1.00 96.12 215 GLU A C 1
ATOM 1716 O O . GLU A 1 215 ? 6.571 1.570 -20.935 1.00 96.12 215 GLU A O 1
ATOM 1721 N N . ARG A 1 216 ? 6.188 2.922 -19.164 1.00 98.31 216 ARG A N 1
ATOM 1722 C CA . ARG A 1 216 ? 5.950 1.886 -18.156 1.00 98.31 216 ARG A CA 1
ATOM 1723 C C . ARG A 1 216 ? 4.798 2.278 -17.252 1.00 98.31 216 ARG A C 1
ATOM 1725 O O . ARG A 1 216 ? 4.686 3.439 -16.860 1.00 98.31 216 ARG A O 1
ATOM 1732 N N . GLY A 1 217 ? 3.943 1.307 -16.945 1.00 98.25 217 GLY A N 1
ATOM 1733 C CA . GLY A 1 217 ? 2.757 1.518 -16.120 1.00 98.25 217 GLY A CA 1
ATOM 1734 C C . GLY A 1 217 ? 3.095 1.876 -14.672 1.00 98.25 217 GLY A C 1
ATOM 1735 O O . GLY A 1 217 ? 4.159 1.528 -14.155 1.00 98.25 217 GLY A O 1
ATOM 1736 N N . TYR A 1 218 ? 2.170 2.561 -14.004 1.00 98.69 218 TYR A N 1
ATOM 1737 C CA . TYR A 1 218 ? 2.198 2.681 -12.547 1.00 98.69 218 TYR A CA 1
ATOM 1738 C C . TYR A 1 218 ? 1.870 1.339 -11.889 1.00 98.69 218 TYR A C 1
ATOM 1740 O O . TYR A 1 218 ? 1.213 0.487 -12.490 1.00 98.69 218 TYR A O 1
ATOM 1748 N N . VAL A 1 219 ? 2.318 1.163 -10.649 1.00 98.75 219 VAL A N 1
ATOM 1749 C CA . VAL A 1 219 ? 2.199 -0.107 -9.919 1.00 98.75 219 VAL A CA 1
ATOM 1750 C C . VAL A 1 219 ? 1.160 0.006 -8.807 1.00 98.75 219 VAL A C 1
ATOM 1752 O O . VAL A 1 219 ? 1.101 1.022 -8.120 1.00 98.75 219 VAL A O 1
ATOM 1755 N N . ILE A 1 220 ? 0.360 -1.039 -8.597 1.00 98.81 220 ILE A N 1
ATOM 1756 C CA . ILE A 1 220 ? -0.394 -1.224 -7.353 1.00 98.81 220 ILE A CA 1
ATOM 1757 C C . ILE A 1 220 ? 0.489 -2.008 -6.382 1.00 98.81 220 ILE A C 1
ATOM 1759 O O . ILE A 1 220 ? 0.779 -3.191 -6.605 1.00 98.81 220 ILE A O 1
ATOM 1763 N N . GLY A 1 221 ? 0.921 -1.344 -5.316 1.00 98.69 221 GLY A N 1
ATOM 1764 C CA . GLY A 1 221 ? 1.724 -1.931 -4.255 1.00 98.69 221 GLY A CA 1
ATOM 1765 C C . GLY A 1 221 ? 0.875 -2.628 -3.193 1.00 98.69 221 GLY A C 1
ATOM 1766 O O . GLY A 1 221 ? -0.225 -2.199 -2.837 1.00 98.69 221 GLY A O 1
ATOM 1767 N N . TYR A 1 222 ? 1.427 -3.686 -2.609 1.00 98.69 222 TYR A N 1
ATOM 1768 C CA . TYR A 1 222 ? 0.954 -4.282 -1.365 1.00 98.69 222 TYR A CA 1
ATOM 1769 C C . TYR A 1 222 ? 2.150 -4.683 -0.512 1.00 98.69 222 TYR A C 1
ATOM 1771 O O . TYR A 1 222 ? 3.052 -5.366 -0.999 1.00 98.69 222 TYR A O 1
ATOM 1779 N N . SER A 1 223 ? 2.138 -4.333 0.772 1.00 98.56 223 SER A N 1
ATOM 1780 C CA . SER A 1 223 ? 3.173 -4.730 1.721 1.00 98.56 223 SER A CA 1
ATOM 1781 C C . SER A 1 223 ? 2.557 -5.230 3.016 1.00 98.56 223 SER A C 1
ATOM 1783 O O . SER A 1 223 ? 1.917 -4.478 3.746 1.00 98.56 223 SER A O 1
ATOM 1785 N N . GLN A 1 224 ? 2.843 -6.489 3.347 1.00 97.94 224 GLN A N 1
ATOM 1786 C CA . GLN A 1 224 ? 2.750 -6.962 4.722 1.00 97.94 224 GLN A CA 1
ATOM 1787 C C . GLN A 1 224 ? 4.094 -6.680 5.402 1.00 97.94 224 GLN A C 1
ATOM 1789 O O . GLN A 1 224 ? 4.976 -7.533 5.466 1.00 97.94 224 GLN A O 1
ATOM 1794 N N . GLY A 1 225 ? 4.259 -5.451 5.869 1.00 97.50 225 GLY A N 1
ATOM 1795 C CA . GLY A 1 225 ? 5.413 -4.981 6.627 1.00 97.50 225 GLY A CA 1
ATOM 1796 C C . GLY A 1 225 ? 4.939 -4.067 7.749 1.00 97.50 225 GLY A C 1
ATOM 1797 O O . GLY A 1 225 ? 3.791 -3.635 7.757 1.00 97.50 225 GLY A O 1
ATOM 1798 N N . CYS A 1 226 ? 5.787 -3.792 8.734 1.00 97.44 226 CYS A N 1
ATOM 1799 C CA . CYS A 1 226 ? 5.411 -2.926 9.849 1.00 97.44 226 CYS A CA 1
ATOM 1800 C C . CYS A 1 226 ? 5.474 -1.441 9.438 1.00 97.44 226 CYS A C 1
ATOM 1802 O O . CYS A 1 226 ? 6.446 -1.030 8.823 1.00 97.44 226 CYS A O 1
ATOM 1804 N N . TYR A 1 227 ? 4.476 -0.636 9.811 1.00 97.81 227 TYR A N 1
ATOM 1805 C CA . TYR A 1 227 ? 4.481 0.841 9.742 1.00 97.81 227 TYR A CA 1
ATOM 1806 C C . TYR A 1 227 ? 4.676 1.498 8.361 1.00 97.81 227 TYR A C 1
ATOM 1808 O O . TYR A 1 227 ? 4.634 2.720 8.289 1.00 97.81 227 TYR A O 1
ATOM 1816 N N . ALA A 1 228 ? 4.831 0.752 7.262 1.00 97.94 228 ALA A N 1
ATOM 1817 C CA . ALA A 1 228 ? 5.038 1.350 5.937 1.00 97.94 228 ALA A CA 1
ATOM 1818 C C . ALA A 1 228 ? 3.892 2.290 5.516 1.00 97.94 228 ALA A C 1
ATOM 1820 O O . ALA A 1 228 ? 4.130 3.260 4.808 1.00 97.94 228 ALA A O 1
ATOM 1821 N N . GLY A 1 229 ? 2.665 2.008 5.966 1.00 97.50 229 GLY A N 1
ATOM 1822 C CA . GLY A 1 229 ? 1.481 2.839 5.740 1.00 97.50 229 GLY A CA 1
ATOM 1823 C C . GLY A 1 229 ? 1.102 3.666 6.960 1.00 97.50 229 GLY A C 1
ATOM 1824 O O . GLY A 1 229 ? -0.083 3.821 7.235 1.00 97.50 229 GLY A O 1
ATOM 1825 N N . SER A 1 230 ? 2.063 4.090 7.780 1.00 97.00 230 SER A N 1
ATOM 1826 C CA . SER A 1 230 ? 1.803 4.894 8.976 1.00 97.00 230 SER A CA 1
ATOM 1827 C C . SER A 1 230 ? 1.503 6.351 8.604 1.00 97.00 230 SER A C 1
ATOM 1829 O O . SER A 1 230 ? 2.277 7.239 8.937 1.00 97.00 230 SER A O 1
ATOM 1831 N N . PHE A 1 231 ? 0.357 6.572 7.958 1.00 95.94 231 PHE A N 1
ATOM 1832 C CA . PHE A 1 231 ? -0.154 7.850 7.429 1.00 95.94 231 PHE A CA 1
ATOM 1833 C C . PHE A 1 231 ? -0.535 8.899 8.498 1.00 95.94 231 PHE A C 1
ATOM 1835 O O . PHE A 1 231 ? -1.202 9.892 8.235 1.00 95.94 231 PHE A O 1
ATOM 1842 N N . ASP A 1 232 ? -0.196 8.638 9.755 1.00 95.50 232 ASP A N 1
ATOM 1843 C CA . ASP A 1 232 ? -0.204 9.616 10.839 1.00 95.50 232 ASP A CA 1
ATOM 1844 C C . ASP A 1 232 ? 1.226 10.005 11.250 1.00 95.50 232 ASP A C 1
ATOM 1846 O O . ASP A 1 232 ? 1.433 10.609 12.298 1.00 95.50 232 ASP A O 1
ATOM 1850 N N . ASN A 1 233 ? 2.224 9.581 10.472 1.00 94.94 233 ASN A N 1
ATOM 1851 C CA . ASN A 1 233 ? 3.659 9.761 10.676 1.00 94.94 233 ASN A CA 1
ATOM 1852 C C . ASN A 1 233 ? 4.205 9.228 12.007 1.00 94.94 233 ASN A C 1
ATOM 1854 O O . ASN A 1 233 ? 5.331 9.548 12.396 1.00 94.94 233 ASN A O 1
ATOM 1858 N N . ARG A 1 234 ? 3.453 8.383 12.727 1.00 94.94 234 ARG A N 1
ATOM 1859 C CA . ARG A 1 234 ? 3.915 7.832 14.004 1.00 94.94 234 ARG A CA 1
ATOM 1860 C C . ARG A 1 234 ? 4.970 6.748 13.807 1.00 94.94 234 ARG A C 1
ATOM 1862 O O . ARG A 1 234 ? 4.820 5.822 13.018 1.00 94.94 234 ARG A O 1
ATOM 1869 N N . ASP A 1 235 ? 6.030 6.825 14.595 1.00 92.50 235 ASP A N 1
ATOM 1870 C CA . ASP A 1 235 ? 7.055 5.788 14.671 1.00 92.50 235 ASP A CA 1
ATOM 1871 C C . ASP A 1 235 ? 6.667 4.708 15.712 1.00 92.50 235 ASP A C 1
ATOM 1873 O O . ASP A 1 235 ? 5.597 4.723 16.331 1.00 92.50 235 ASP A O 1
ATOM 1877 N N . ILE A 1 236 ? 7.555 3.744 15.941 1.00 89.56 236 ILE A N 1
ATOM 1878 C CA . ILE A 1 236 ? 7.376 2.590 16.827 1.00 89.56 236 ILE A CA 1
ATOM 1879 C C . ILE A 1 236 ? 7.019 2.962 18.274 1.00 89.56 236 ILE A C 1
ATOM 1881 O O . ILE A 1 236 ? 6.360 2.190 18.972 1.00 89.56 236 ILE A O 1
ATOM 1885 N N . ASN A 1 237 ? 7.449 4.137 18.739 1.00 90.12 237 ASN A N 1
ATOM 1886 C CA . ASN A 1 237 ? 7.160 4.623 20.082 1.00 90.12 237 ASN A CA 1
ATOM 1887 C C . ASN A 1 237 ? 5.914 5.513 20.062 1.00 90.12 237 ASN A C 1
ATOM 1889 O O . ASN A 1 237 ? 5.868 6.508 19.345 1.00 90.12 237 ASN A O 1
ATOM 1893 N N . ALA A 1 238 ? 4.929 5.201 20.907 1.00 88.62 238 ALA A N 1
ATOM 1894 C CA . ALA A 1 238 ? 3.720 6.010 21.032 1.00 88.62 238 ALA A CA 1
ATOM 1895 C C . ALA A 1 238 ? 4.054 7.486 21.331 1.00 88.62 238 ALA A C 1
ATOM 1897 O O . ALA A 1 238 ? 4.843 7.786 22.230 1.00 88.62 238 ALA A O 1
ATOM 1898 N N . GLY A 1 239 ? 3.444 8.399 20.570 1.00 88.44 239 GLY A N 1
ATOM 1899 C CA . GLY A 1 239 ? 3.693 9.841 20.653 1.00 88.44 239 GLY A CA 1
ATOM 1900 C C . GLY A 1 239 ? 5.000 10.317 20.004 1.00 88.44 239 GLY A C 1
ATOM 1901 O O . GLY A 1 239 ? 5.302 11.505 20.089 1.00 88.44 239 GLY A O 1
ATOM 1902 N N . SER A 1 240 ? 5.772 9.422 19.382 1.00 92.62 240 SER A N 1
ATOM 1903 C CA . SER A 1 240 ? 6.924 9.766 18.548 1.00 92.62 240 SER A CA 1
ATOM 1904 C C . SER A 1 240 ? 6.491 9.787 17.092 1.00 92.62 240 SER A C 1
ATOM 1906 O O . SER A 1 240 ? 5.944 8.800 16.613 1.00 92.62 240 SER A O 1
ATOM 1908 N N . TYR A 1 241 ? 6.776 10.879 16.398 1.00 93.94 241 TYR A N 1
ATOM 1909 C CA . TYR A 1 241 ? 6.433 11.068 14.994 1.00 93.94 241 TYR A CA 1
ATOM 1910 C C . TYR A 1 241 ? 7.700 11.407 14.220 1.00 93.94 241 TYR A C 1
ATOM 1912 O O . TYR A 1 241 ? 8.586 12.071 14.769 1.00 93.94 241 TYR A O 1
ATOM 1920 N N . ILE A 1 242 ? 7.806 10.926 12.986 1.00 92.25 242 ILE A N 1
ATOM 1921 C CA . ILE A 1 242 ? 8.841 11.402 12.069 1.00 92.25 242 ILE A CA 1
ATOM 1922 C C . ILE A 1 242 ? 8.469 12.808 11.572 1.00 92.25 242 ILE A C 1
ATOM 1924 O O . ILE A 1 242 ? 7.300 13.187 11.571 1.00 92.25 242 ILE A O 1
ATOM 1928 N N . ASP A 1 243 ? 9.472 13.596 11.182 1.00 88.94 243 ASP A N 1
ATOM 1929 C CA . ASP A 1 243 ? 9.266 14.953 10.643 1.00 88.94 243 ASP A CA 1
ATOM 1930 C C . ASP A 1 243 ? 8.830 14.948 9.163 1.00 88.94 243 ASP A C 1
ATOM 1932 O O . ASP A 1 243 ? 8.595 16.005 8.585 1.00 88.94 243 ASP A O 1
ATOM 1936 N N . ASP A 1 244 ? 8.799 13.769 8.549 1.00 90.12 244 ASP A N 1
ATOM 1937 C CA . ASP A 1 244 ? 8.594 13.530 7.122 1.00 90.12 244 ASP A CA 1
ATOM 1938 C C . ASP A 1 244 ? 7.339 12.663 6.911 1.00 90.12 244 ASP A C 1
ATOM 1940 O O . ASP A 1 244 ? 6.746 12.202 7.885 1.00 90.12 244 ASP A O 1
ATOM 1944 N N . GLU A 1 245 ? 6.943 12.425 5.664 1.00 93.50 245 GLU A N 1
ATOM 1945 C CA . GLU A 1 245 ? 5.808 11.548 5.334 1.00 93.50 245 GLU A CA 1
ATOM 1946 C C . GLU A 1 245 ? 6.200 10.064 5.401 1.00 93.50 245 GLU A C 1
ATOM 1948 O O . GLU A 1 245 ? 7.378 9.695 5.271 1.00 93.50 245 GLU A O 1
ATOM 1953 N N . SER A 1 246 ? 5.218 9.179 5.574 1.00 96.38 246 SER A N 1
ATOM 1954 C CA . SER A 1 246 ? 5.475 7.742 5.523 1.00 96.38 246 SER A CA 1
ATOM 1955 C C . SER A 1 246 ? 5.937 7.289 4.131 1.00 96.38 246 SER A C 1
ATOM 1957 O O . SER A 1 246 ? 5.643 7.895 3.101 1.00 96.38 246 SER A O 1
ATOM 1959 N N . ILE A 1 247 ? 6.653 6.169 4.070 1.00 98.25 247 ILE A N 1
ATOM 1960 C CA . ILE A 1 247 ? 7.185 5.617 2.821 1.00 98.25 247 ILE A CA 1
ATOM 1961 C C . ILE A 1 247 ? 6.073 5.278 1.825 1.00 98.25 247 ILE A C 1
ATOM 1963 O O . ILE A 1 247 ? 6.293 5.353 0.615 1.00 98.25 247 ILE A O 1
ATOM 1967 N N . ALA A 1 248 ? 4.876 4.930 2.313 1.00 98.25 248 ALA A N 1
ATOM 1968 C CA . ALA A 1 248 ? 3.730 4.729 1.443 1.00 98.25 248 ALA A CA 1
ATOM 1969 C C . ALA A 1 248 ? 3.281 6.026 0.767 1.00 98.25 248 ALA A C 1
ATOM 1971 O O . ALA A 1 248 ? 3.034 6.013 -0.435 1.00 98.25 248 ALA A O 1
ATOM 1972 N N . GLU A 1 249 ? 3.256 7.133 1.506 1.00 97.75 249 GLU A N 1
ATOM 1973 C CA . GLU A 1 249 ? 2.921 8.455 0.973 1.00 97.75 249 GLU A CA 1
ATOM 1974 C C . GLU A 1 249 ? 3.954 8.904 -0.054 1.00 97.75 249 GLU A C 1
ATOM 1976 O O . GLU A 1 249 ? 3.584 9.303 -1.152 1.00 97.75 249 GLU A O 1
ATOM 1981 N N . TYR A 1 250 ? 5.248 8.705 0.214 1.00 97.56 250 TYR A N 1
ATOM 1982 C CA . TYR A 1 250 ? 6.304 8.954 -0.772 1.00 97.56 250 TYR A CA 1
ATOM 1983 C C . TYR A 1 250 ? 6.066 8.200 -2.088 1.00 97.56 250 TYR A C 1
ATOM 1985 O O . TYR A 1 250 ? 6.160 8.785 -3.171 1.00 97.56 250 TYR A O 1
ATOM 1993 N N . LEU A 1 251 ? 5.753 6.901 -2.015 1.00 98.62 251 LEU A N 1
ATOM 1994 C CA . LEU A 1 251 ? 5.523 6.058 -3.195 1.00 98.62 251 LEU A CA 1
ATOM 1995 C C . LEU A 1 251 ? 4.285 6.488 -3.995 1.00 98.62 251 LEU A C 1
ATOM 1997 O O . LEU A 1 251 ? 4.283 6.357 -5.224 1.00 98.62 251 LEU A O 1
ATOM 2001 N N . THR A 1 252 ? 3.267 7.041 -3.329 1.00 98.44 252 THR A N 1
ATOM 2002 C CA . THR A 1 252 ? 2.029 7.509 -3.967 1.00 98.44 252 THR A CA 1
ATOM 2003 C C . THR A 1 252 ? 2.043 8.994 -4.341 1.00 98.44 252 THR A C 1
ATOM 2005 O O . THR A 1 252 ? 1.323 9.375 -5.259 1.00 98.44 252 THR A O 1
ATOM 2008 N N . ASN A 1 253 ? 2.896 9.834 -3.755 1.00 97.88 253 ASN A N 1
ATOM 2009 C CA . ASN A 1 253 ? 2.861 11.292 -3.958 1.00 97.88 253 ASN A CA 1
ATOM 2010 C C . ASN A 1 253 ? 3.778 11.798 -5.080 1.00 97.88 253 ASN A C 1
ATOM 2012 O O . ASN A 1 253 ? 3.519 12.860 -5.658 1.00 97.88 253 ASN A O 1
ATOM 2016 N N . ILE A 1 254 ? 4.818 11.044 -5.450 1.00 98.12 254 ILE A N 1
ATOM 2017 C CA . ILE A 1 254 ? 5.652 11.387 -6.613 1.00 98.12 254 ILE A CA 1
ATOM 2018 C C . ILE A 1 254 ? 4.913 11.090 -7.936 1.00 98.12 254 ILE A C 1
ATOM 2020 O O . ILE A 1 254 ? 4.048 10.212 -7.975 1.00 98.12 254 ILE A O 1
ATOM 2024 N N . PRO A 1 255 ? 5.249 11.757 -9.060 1.00 98.56 255 PRO A N 1
ATOM 2025 C CA . PRO A 1 255 ? 4.551 11.560 -10.341 1.00 98.56 255 PRO A CA 1
ATOM 2026 C C . PRO A 1 255 ? 4.810 10.196 -11.014 1.00 98.56 255 PRO A C 1
ATOM 2028 O O . PRO A 1 255 ? 4.226 9.905 -12.057 1.00 98.56 255 PRO A O 1
ATOM 2031 N N . THR A 1 256 ? 5.694 9.371 -10.449 1.00 98.69 256 THR A N 1
ATOM 2032 C CA . THR A 1 256 ? 6.062 8.026 -10.923 1.00 98.69 256 THR A CA 1
ATOM 2033 C C . THR A 1 256 ? 5.762 6.975 -9.840 1.00 98.69 256 THR A C 1
ATOM 2035 O O . THR A 1 256 ? 5.016 7.256 -8.902 1.00 98.69 256 THR A O 1
ATOM 2038 N N . ALA A 1 257 ? 6.324 5.768 -9.955 1.00 98.62 257 ALA A N 1
ATOM 2039 C CA . ALA A 1 257 ? 6.210 4.679 -8.982 1.00 98.62 257 ALA A CA 1
ATOM 2040 C C . ALA A 1 257 ? 4.801 4.070 -8.874 1.00 98.62 257 ALA A C 1
ATOM 2042 O O . ALA A 1 257 ? 4.364 3.379 -9.801 1.00 98.62 257 ALA A O 1
ATOM 2043 N N . GLU A 1 258 ? 4.121 4.239 -7.742 1.00 98.69 258 GLU A N 1
ATOM 2044 C CA . GLU A 1 258 ? 2.903 3.498 -7.415 1.00 98.69 258 GLU A CA 1
ATOM 2045 C C . GLU A 1 258 ? 1.661 4.370 -7.610 1.00 98.69 258 GLU A C 1
ATOM 2047 O O . GLU A 1 258 ? 1.649 5.531 -7.212 1.00 98.69 258 GLU A O 1
ATOM 2052 N N . VAL A 1 259 ? 0.611 3.835 -8.239 1.00 98.62 259 VAL A N 1
ATOM 2053 C CA . VAL A 1 259 ? -0.691 4.528 -8.333 1.00 98.62 259 VAL A CA 1
ATOM 2054 C C . VAL A 1 259 ? -1.476 4.394 -7.030 1.00 98.62 259 VAL A C 1
ATOM 2056 O O . VAL A 1 259 ? -2.178 5.314 -6.642 1.00 98.62 259 VAL A O 1
ATOM 2059 N N . ALA A 1 260 ? -1.308 3.272 -6.330 1.00 98.50 260 ALA A N 1
ATOM 2060 C CA . ALA A 1 260 ? -1.930 3.001 -5.044 1.00 98.50 260 ALA A CA 1
ATOM 2061 C C . ALA A 1 260 ? -1.064 2.023 -4.246 1.00 98.50 260 ALA A C 1
ATOM 2063 O O . ALA A 1 260 ? -0.419 1.151 -4.835 1.00 98.50 260 ALA A O 1
ATOM 2064 N N . PHE A 1 261 ? -1.111 2.117 -2.916 1.00 98.69 261 PHE A N 1
ATOM 2065 C CA . PHE A 1 261 ? -0.364 1.226 -2.034 1.00 98.69 261 PHE A CA 1
ATOM 2066 C C . PHE A 1 261 ? -1.201 0.784 -0.833 1.00 98.69 261 PHE A C 1
ATOM 2068 O O . PHE A 1 261 ? -1.770 1.594 -0.106 1.00 98.69 261 PHE A O 1
ATOM 2075 N N . ILE A 1 262 ? -1.263 -0.528 -0.612 1.00 98.56 262 ILE A N 1
ATOM 2076 C CA . ILE A 1 262 ? -1.879 -1.134 0.568 1.00 98.56 262 ILE A CA 1
ATOM 2077 C C . ILE A 1 262 ? -0.770 -1.524 1.549 1.00 98.56 262 ILE A C 1
ATOM 2079 O O . ILE A 1 262 ? 0.019 -2.435 1.278 1.00 98.56 262 ILE A O 1
ATOM 2083 N N . ALA A 1 263 ? -0.727 -0.864 2.703 1.00 97.94 263 ALA A N 1
ATOM 2084 C CA . ALA A 1 263 ? 0.295 -1.081 3.721 1.00 97.94 263 ALA A CA 1
ATOM 2085 C C . ALA A 1 263 ? -0.281 -0.979 5.140 1.00 97.94 263 ALA A C 1
ATOM 2087 O O . ALA A 1 263 ? -1.312 -0.350 5.374 1.00 97.94 263 ALA A O 1
ATOM 2088 N N . ASN A 1 264 ? 0.388 -1.605 6.109 1.00 97.94 264 ASN A N 1
ATOM 2089 C CA . ASN A 1 264 ? -0.026 -1.537 7.506 1.00 97.94 264 ASN A CA 1
ATOM 2090 C C . ASN A 1 264 ? 0.407 -0.207 8.136 1.00 97.94 264 ASN A C 1
ATOM 2092 O O . ASN A 1 264 ? 1.582 0.161 8.073 1.00 97.94 264 ASN A O 1
ATOM 2096 N N . SER A 1 265 ? -0.512 0.448 8.848 1.00 96.94 265 SER A N 1
ATOM 2097 C CA . SER A 1 265 ? -0.189 1.635 9.645 1.00 96.94 265 SER A CA 1
ATOM 2098 C C . SER A 1 265 ? 0.622 1.327 10.901 1.00 96.94 265 SER A C 1
ATOM 2100 O O . SER A 1 265 ? 1.306 2.196 11.433 1.00 96.94 265 SER A O 1
ATOM 2102 N N . ARG A 1 266 ? 0.585 0.074 11.369 1.00 96.31 266 ARG A N 1
ATOM 2103 C CA . ARG A 1 266 ? 1.345 -0.447 12.519 1.00 96.31 266 ARG A CA 1
ATOM 2104 C C . ARG A 1 266 ? 1.955 -1.805 12.180 1.00 96.31 266 ARG A C 1
ATOM 2106 O O . ARG A 1 266 ? 2.216 -2.096 11.016 1.00 96.31 266 ARG A O 1
ATOM 2113 N N . TYR A 1 267 ? 2.218 -2.644 13.180 1.00 95.38 267 TYR A N 1
ATOM 2114 C CA . TYR A 1 267 ? 2.820 -3.962 12.982 1.00 95.38 267 TYR A CA 1
ATOM 2115 C C . TYR A 1 267 ? 2.057 -4.830 11.967 1.00 95.38 267 TYR A C 1
ATOM 2117 O O . TYR A 1 267 ? 0.879 -5.143 12.146 1.00 95.38 267 TYR A O 1
ATOM 2125 N N . GLY A 1 268 ? 2.776 -5.277 10.936 1.00 93.75 268 GLY A N 1
ATOM 2126 C CA . GLY A 1 268 ? 2.363 -6.360 10.050 1.00 93.75 268 GLY A CA 1
ATOM 2127 C C . GLY A 1 268 ? 2.794 -7.693 10.653 1.00 93.75 268 GLY A C 1
ATOM 2128 O O . GLY A 1 268 ? 3.948 -8.097 10.524 1.00 93.75 268 GLY A O 1
ATOM 2129 N N . TRP A 1 269 ? 1.887 -8.365 11.361 1.00 90.31 269 TRP A N 1
ATOM 2130 C CA . TRP A 1 269 ? 2.215 -9.605 12.067 1.00 90.31 269 TRP A CA 1
ATOM 2131 C C . TRP A 1 269 ? 2.532 -10.758 11.108 1.00 90.31 269 TRP A C 1
ATOM 2133 O O . TRP A 1 269 ? 1.940 -10.886 10.039 1.00 90.31 269 TRP A O 1
ATOM 2143 N N . GLY A 1 270 ? 3.450 -11.630 11.523 1.00 87.81 270 GLY A N 1
ATOM 2144 C CA . GLY A 1 270 ? 3.799 -12.873 10.836 1.00 87.81 270 GLY A CA 1
ATOM 2145 C C . GLY A 1 270 ? 4.104 -13.985 11.840 1.00 87.81 270 GLY A C 1
ATOM 2146 O O . GLY A 1 270 ? 4.183 -13.736 13.044 1.00 87.81 270 GLY A O 1
ATOM 2147 N N . MET A 1 271 ? 4.282 -15.217 11.358 1.00 88.88 271 MET A N 1
ATOM 2148 C CA . MET A 1 271 ? 4.497 -16.383 12.219 1.00 88.88 271 MET A CA 1
ATOM 2149 C C . MET A 1 271 ? 5.856 -17.039 11.948 1.00 88.88 271 MET A C 1
ATOM 2151 O O . MET A 1 271 ? 6.109 -17.615 10.893 1.00 88.88 271 MET A O 1
ATOM 2155 N N . GLN A 1 272 ? 6.761 -16.990 12.922 1.00 89.69 272 GLN A N 1
ATOM 2156 C CA . GLN A 1 272 ? 8.077 -17.606 12.765 1.00 89.69 272 GLN A CA 1
ATOM 2157 C C . GLN A 1 272 ? 7.964 -19.127 12.561 1.00 89.69 272 GLN A C 1
ATOM 2159 O O . GLN A 1 272 ? 7.275 -19.815 13.312 1.00 89.69 272 GLN A O 1
ATOM 2164 N N . GLY A 1 273 ? 8.691 -19.654 11.572 1.00 84.75 273 GLY A N 1
ATOM 2165 C CA . GLY A 1 273 ? 8.694 -21.082 11.241 1.00 84.75 273 GLY A CA 1
ATOM 2166 C C . GLY A 1 273 ? 7.405 -21.584 10.587 1.00 84.75 273 GLY A C 1
ATOM 2167 O O . GLY A 1 273 ? 7.219 -22.794 10.514 1.00 84.75 273 GLY A O 1
ATOM 2168 N N . SER A 1 274 ? 6.529 -20.673 10.157 1.00 78.06 274 SER A N 1
ATOM 2169 C CA . SER A 1 274 ? 5.348 -20.985 9.352 1.00 78.06 274 SER A CA 1
ATOM 2170 C C . SER A 1 274 ? 5.662 -20.954 7.849 1.00 78.06 274 SER A C 1
ATOM 2172 O O . SER A 1 274 ? 6.707 -20.424 7.452 1.00 78.06 274 SER A O 1
ATOM 2174 N N . THR A 1 275 ? 4.725 -21.502 7.066 1.00 66.12 275 THR A N 1
ATOM 2175 C CA . THR A 1 275 ? 4.785 -21.951 5.656 1.00 66.12 275 THR A CA 1
ATOM 2176 C C . THR A 1 275 ? 5.721 -23.130 5.403 1.00 66.12 275 THR A C 1
ATOM 2178 O O . THR A 1 275 ? 6.955 -22.978 5.576 1.00 66.12 275 THR A O 1
#

pLDDT: mean 95.33, std 4.42, range [66.12, 98.88]